Protein AF-0000000066379401 (afdb_homodimer)

InterPro domains:
  IPR007838 Cell division protein ZapA-like [PF05164] (15-91)
  IPR036192 Cell division protein ZapA-like superfamily [SSF102829] (16-92)

Structure (mmCIF, N/CA/C/O backbone):
data_AF-0000000066379401-model_v1
#
loop_
_entity.id
_entity.type
_entity.pdbx_description
1 polymer 'Seryl-tRNA synthetase'
#
loop_
_atom_site.group_PDB
_atom_site.id
_atom_site.type_symbol
_atom_site.label_atom_id
_atom_site.label_alt_id
_atom_site.label_comp_id
_atom_site.label_asym_id
_atom_site.label_entity_id
_atom_site.label_seq_id
_atom_site.pdbx_PDB_ins_code
_atom_site.Cartn_x
_atom_site.Cartn_y
_atom_site.Cartn_z
_atom_site.occupancy
_atom_site.B_iso_or_equiv
_atom_site.auth_seq_id
_atom_site.auth_comp_id
_atom_site.auth_asym_id
_atom_site.auth_atom_id
_atom_site.pdbx_PDB_model_num
ATOM 1 N N . MET A 1 1 ? 32.438 3.812 6.887 1 37 1 MET A N 1
ATOM 2 C CA . MET A 1 1 ? 31.562 2.883 7.586 1 37 1 MET A CA 1
ATOM 3 C C . MET A 1 1 ? 30.828 1.979 6.602 1 37 1 MET A C 1
ATOM 5 O O . MET A 1 1 ? 30.25 2.461 5.633 1 37 1 MET A O 1
ATOM 9 N N . ASN A 1 2 ? 31.422 0.942 6.191 1 38.09 2 ASN A N 1
ATOM 10 C CA . ASN A 1 2 ? 30.766 -0.052 5.348 1 38.09 2 ASN A CA 1
ATOM 11 C C . ASN A 1 2 ? 29.312 -0.247 5.742 1 38.09 2 ASN A C 1
ATOM 13 O O . ASN A 1 2 ? 29.016 -0.712 6.844 1 38.09 2 ASN A O 1
ATOM 17 N N . PHE A 1 3 ? 28.359 0.625 5.539 1 43.28 3 PHE A N 1
ATOM 18 C CA . PHE A 1 3 ? 26.938 0.493 5.859 1 43.28 3 PHE A CA 1
ATOM 19 C C . PHE A 1 3 ? 26.406 -0.868 5.426 1 43.28 3 PHE A C 1
ATOM 21 O O . PHE A 1 3 ? 25.922 -1.021 4.305 1 43.28 3 PHE A O 1
ATOM 28 N N . MET A 1 4 ? 27.156 -1.892 5.656 1 46.72 4 MET A N 1
ATOM 29 C CA . MET A 1 4 ? 26.672 -3.244 5.391 1 46.72 4 MET A CA 1
ATOM 30 C C . MET A 1 4 ? 25.266 -3.451 5.969 1 46.72 4 MET A C 1
ATOM 32 O O . MET A 1 4 ? 25.109 -3.592 7.18 1 46.72 4 MET A O 1
ATOM 36 N N . ALA A 1 5 ? 24.281 -2.771 5.512 1 54.22 5 ALA A N 1
ATOM 37 C CA . ALA A 1 5 ? 22.922 -2.955 5.992 1 54.22 5 ALA A CA 1
ATOM 38 C C . ALA A 1 5 ? 22.625 -4.43 6.27 1 54.22 5 ALA A C 1
ATOM 40 O O . ALA A 1 5 ? 22.969 -5.297 5.469 1 54.22 5 ALA A O 1
ATOM 41 N N . ASN A 1 6 ? 22.672 -4.98 7.547 1 65.69 6 ASN A N 1
ATOM 42 C CA . ASN A 1 6 ? 22.297 -6.324 7.973 1 65.69 6 ASN A CA 1
ATOM 43 C C . ASN A 1 6 ? 21.031 -6.789 7.277 1 65.69 6 ASN A C 1
ATOM 45 O O . ASN A 1 6 ? 19.938 -6.262 7.539 1 65.69 6 ASN A O 1
ATOM 49 N N . LEU A 1 7 ? 21.203 -7.324 6.039 1 80.88 7 LEU A N 1
ATOM 50 C CA . LEU A 1 7 ? 20.047 -7.891 5.355 1 80.88 7 LEU A CA 1
ATOM 51 C C . LEU A 1 7 ? 19.531 -9.125 6.086 1 80.88 7 LEU A C 1
ATOM 53 O O . LEU A 1 7 ? 20.312 -9.93 6.586 1 80.88 7 LEU A O 1
ATOM 57 N N . ASN A 1 8 ? 18.266 -9.156 6.367 1 84.5 8 ASN A N 1
ATOM 58 C CA . ASN A 1 8 ? 17.594 -10.266 7.027 1 84.5 8 ASN A CA 1
ATOM 59 C C . ASN A 1 8 ? 16.938 -11.203 6.016 1 84.5 8 ASN A C 1
ATOM 61 O O . ASN A 1 8 ? 16.344 -10.742 5.035 1 84.5 8 ASN A O 1
ATOM 65 N N . ARG A 1 9 ? 17.219 -12.461 6.352 1 89.25 9 ARG A N 1
ATOM 66 C CA . ARG A 1 9 ? 16.547 -13.477 5.539 1 89.25 9 ARG A CA 1
ATOM 67 C C . ARG A 1 9 ? 15.289 -13.992 6.223 1 89.25 9 ARG A C 1
ATOM 69 O O . ARG A 1 9 ? 15.305 -14.281 7.418 1 89.25 9 ARG A O 1
ATOM 76 N N . PHE A 1 10 ? 14.195 -14.039 5.434 1 92.44 10 PHE A N 1
ATOM 77 C CA . PHE A 1 10 ? 12.906 -14.422 5.996 1 92.44 10 PHE A CA 1
ATOM 78 C C . PHE A 1 10 ? 12.172 -15.383 5.062 1 92.44 10 PHE A C 1
ATOM 80 O O . PHE A 1 10 ? 12.062 -15.117 3.861 1 92.44 10 PHE A O 1
ATOM 87 N N . LYS A 1 11 ? 11.68 -16.469 5.668 1 92.25 11 LYS A N 1
ATOM 88 C CA . LYS A 1 11 ? 10.984 -17.484 4.891 1 92.25 11 LYS A CA 1
ATOM 89 C C . LYS A 1 11 ? 9.469 -17.297 4.98 1 92.25 11 LYS A C 1
ATOM 91 O O . LYS A 1 11 ? 8.93 -17.109 6.07 1 92.25 11 LYS A O 1
ATOM 96 N N . PHE A 1 12 ? 8.82 -17.391 3.717 1 92.56 12 PHE A N 1
ATOM 97 C CA . PHE A 1 12 ? 7.367 -17.359 3.578 1 92.56 12 PHE A CA 1
ATOM 98 C C . PHE A 1 12 ? 6.84 -18.656 2.986 1 92.56 12 PHE A C 1
ATOM 100 O O . PHE A 1 12 ? 7.457 -19.234 2.084 1 92.56 12 PHE A O 1
ATOM 107 N N . THR A 1 13 ? 5.691 -19.062 3.6 1 94.69 13 THR A N 1
ATOM 108 C CA . THR A 1 13 ? 5.055 -20.234 3.008 1 94.69 13 THR A CA 1
ATOM 109 C C . THR A 1 13 ? 3.59 -19.953 2.689 1 94.69 13 THR A C 1
ATOM 111 O O . THR A 1 13 ? 2.828 -19.531 3.562 1 94.69 13 THR A O 1
ATOM 114 N N . PHE A 1 14 ? 3.26 -20.109 1.431 1 94.44 14 PHE A N 1
ATOM 115 C CA . PHE A 1 14 ? 1.888 -20 0.946 1 94.44 14 PHE A CA 1
ATOM 116 C C . PHE A 1 14 ? 1.452 -21.312 0.292 1 94.44 14 PHE A C 1
ATOM 118 O O . PHE A 1 14 ? 1.961 -21.688 -0.768 1 94.44 14 PHE A O 1
ATOM 125 N N . GLY A 1 15 ? 0.375 -21.922 0.87 1 90.69 15 GLY A N 1
ATOM 126 C CA . GLY A 1 15 ? 0.032 -23.234 0.35 1 90.69 15 GLY A CA 1
ATOM 127 C C . GLY A 1 15 ? 1.201 -24.203 0.353 1 90.69 15 GLY A C 1
ATOM 128 O O . GLY A 1 15 ? 1.819 -24.438 1.395 1 90.69 15 GLY A O 1
ATOM 129 N N . LYS A 1 16 ? 1.506 -24.609 -0.837 1 91.75 16 LYS A N 1
ATOM 130 C CA . LYS A 1 16 ? 2.602 -25.562 -0.957 1 91.75 16 LYS A CA 1
ATOM 131 C C . LYS A 1 16 ? 3.902 -24.875 -1.344 1 91.75 16 LYS A C 1
ATOM 133 O O . LYS A 1 16 ? 4.941 -25.516 -1.485 1 91.75 16 LYS A O 1
ATOM 138 N N . LYS A 1 17 ? 3.873 -23.609 -1.5 1 94.19 17 LYS A N 1
ATOM 139 C CA . LYS A 1 17 ? 5.02 -22.828 -1.971 1 94.19 17 LYS A CA 1
ATOM 140 C C . LYS A 1 17 ? 5.715 -22.125 -0.814 1 94.19 17 LYS A C 1
ATOM 142 O O . LYS A 1 17 ? 5.059 -21.469 0.001 1 94.19 17 LYS A O 1
ATOM 147 N N . SER A 1 18 ? 7.059 -22.297 -0.723 1 94.62 18 SER A N 1
ATOM 148 C CA . SER A 1 18 ? 7.887 -21.562 0.235 1 94.62 18 SER A CA 1
ATOM 149 C C . SER A 1 18 ? 8.914 -20.688 -0.475 1 94.62 18 SER A C 1
ATOM 151 O O . SER A 1 18 ? 9.5 -21.094 -1.475 1 94.62 18 SER A O 1
ATOM 153 N N . LEU A 1 19 ? 9.047 -19.422 0.053 1 93.56 19 LEU A N 1
ATOM 154 C CA . LEU A 1 19 ? 9.977 -18.453 -0.502 1 93.56 19 LEU A CA 1
ATOM 155 C C . LEU A 1 19 ? 10.859 -17.859 0.591 1 93.56 19 LEU A C 1
ATOM 157 O O . LEU A 1 19 ? 10.406 -17.656 1.719 1 93.56 19 LEU A O 1
ATOM 161 N N . THR A 1 20 ? 12.102 -17.688 0.226 1 94.19 20 THR A N 1
ATOM 162 C CA . THR A 1 20 ? 13.008 -16.953 1.104 1 94.19 20 THR A CA 1
ATOM 163 C C . THR A 1 20 ? 13.312 -15.57 0.536 1 94.19 20 THR A C 1
ATOM 165 O O . THR A 1 20 ? 13.75 -15.445 -0.61 1 94.19 20 THR A O 1
ATOM 168 N N . LEU A 1 21 ? 13.016 -14.562 1.397 1 92 21 LEU A N 1
ATOM 169 C CA . LEU A 1 21 ? 13.25 -13.188 0.959 1 92 21 LEU A CA 1
ATOM 170 C C . LEU A 1 21 ? 14.344 -12.531 1.795 1 92 21 LEU A C 1
ATOM 172 O O . LEU A 1 21 ? 14.438 -12.766 3.002 1 92 21 LEU A O 1
ATOM 176 N N . THR A 1 22 ? 15.133 -11.758 1.096 1 91.81 22 THR A N 1
ATOM 177 C CA . THR A 1 22 ? 16.141 -10.922 1.742 1 91.81 22 THR A CA 1
ATOM 178 C C . THR A 1 22 ? 15.688 -9.469 1.781 1 91.81 22 THR A C 1
ATOM 180 O O . THR A 1 22 ? 15.25 -8.922 0.766 1 91.81 22 THR A O 1
ATOM 183 N N . SER A 1 23 ? 15.711 -8.852 2.965 1 89.5 23 SER A N 1
ATOM 184 C CA . SER A 1 23 ? 15.164 -7.504 3.115 1 89.5 23 SER A CA 1
ATOM 185 C C . SER A 1 23 ? 15.93 -6.715 4.172 1 89.5 23 SER A C 1
ATOM 187 O O . SER A 1 23 ? 16.625 -7.297 5.012 1 89.5 23 SER A O 1
ATOM 189 N N . GLU A 1 24 ? 15.844 -5.395 4.059 1 89.69 24 GLU A N 1
ATOM 190 C CA . GLU A 1 24 ? 16.438 -4.516 5.059 1 89.69 24 GLU A CA 1
ATOM 191 C C . GLU A 1 24 ? 15.523 -4.375 6.277 1 89.69 24 GLU A C 1
ATOM 193 O O . GLU A 1 24 ? 15.938 -3.832 7.305 1 89.69 24 GLU A O 1
ATOM 198 N N . HIS A 1 25 ? 14.305 -4.941 6.156 1 90.62 25 HIS A N 1
ATOM 199 C CA . HIS A 1 25 ? 13.344 -4.84 7.25 1 90.62 25 HIS A CA 1
ATOM 200 C C . HIS A 1 25 ? 13.711 -5.777 8.398 1 90.62 25 HIS A C 1
ATOM 202 O O . HIS A 1 25 ? 14.289 -6.844 8.172 1 90.62 25 HIS A O 1
ATOM 208 N N . ASP A 1 26 ? 13.336 -5.371 9.57 1 90.44 26 ASP A N 1
ATOM 209 C CA . ASP A 1 26 ? 13.641 -6.211 10.727 1 90.44 26 ASP A CA 1
ATOM 210 C C . ASP A 1 26 ? 12.672 -7.387 10.828 1 90.44 26 ASP A C 1
ATOM 212 O O . ASP A 1 26 ? 11.695 -7.457 10.07 1 90.44 26 ASP A O 1
ATOM 216 N N . ASN A 1 27 ? 12.938 -8.281 11.828 1 89.88 27 ASN A N 1
ATOM 217 C CA . ASN A 1 27 ? 12.203 -9.531 11.938 1 89.88 27 ASN A CA 1
ATOM 218 C C . ASN A 1 27 ? 10.742 -9.289 12.32 1 89.88 27 ASN A C 1
ATOM 220 O O . ASN A 1 27 ? 9.844 -9.961 11.82 1 89.88 27 ASN A O 1
ATOM 224 N N . LEU A 1 28 ? 10.516 -8.391 13.211 1 92.75 28 LEU A N 1
ATOM 225 C CA . LEU A 1 28 ? 9.156 -8.117 13.656 1 92.75 28 LEU A CA 1
ATOM 226 C C . LEU A 1 28 ? 8.305 -7.609 12.5 1 92.75 28 LEU A C 1
ATOM 228 O O . LEU A 1 28 ? 7.152 -8.023 12.344 1 92.75 28 LEU A O 1
ATOM 232 N N . PHE A 1 29 ? 8.906 -6.711 11.719 1 94.44 29 PHE A N 1
ATOM 233 C CA . PHE A 1 29 ? 8.219 -6.191 10.539 1 94.44 29 PHE A CA 1
ATOM 234 C C . PHE A 1 29 ? 7.953 -7.305 9.539 1 94.44 29 PHE A C 1
ATOM 236 O O . PHE A 1 29 ? 6.852 -7.41 8.992 1 94.44 29 PHE A O 1
ATOM 243 N N . MET A 1 30 ? 8.852 -8.164 9.367 1 94 30 MET A N 1
ATOM 244 C CA . MET A 1 30 ? 8.719 -9.258 8.406 1 94 30 MET A CA 1
ATOM 245 C C . MET A 1 30 ? 7.684 -10.273 8.883 1 94 30 MET A C 1
ATOM 247 O O . MET A 1 30 ? 6.957 -10.852 8.07 1 94 30 MET A O 1
ATOM 251 N N . GLU A 1 31 ? 7.637 -10.484 10.148 1 94.44 31 GLU A N 1
ATOM 252 C CA . GLU A 1 31 ? 6.613 -11.359 10.719 1 94.44 31 GLU A CA 1
ATOM 253 C C . GLU A 1 31 ? 5.215 -10.797 10.469 1 94.44 31 GLU A C 1
ATOM 255 O O . GLU A 1 31 ? 4.281 -11.555 10.195 1 94.44 31 GLU A O 1
ATOM 260 N N . GLU A 1 32 ? 5.102 -9.5 10.562 1 96.06 32 GLU A N 1
ATOM 261 C CA . GLU A 1 32 ? 3.816 -8.859 10.305 1 96.06 32 GLU A CA 1
ATOM 262 C C . GLU A 1 32 ? 3.422 -8.984 8.836 1 96.06 32 GLU A C 1
ATOM 264 O O . GLU A 1 32 ? 2.268 -9.281 8.523 1 96.06 32 GLU A O 1
ATOM 269 N N . ILE A 1 33 ? 4.371 -8.781 8.016 1 96.5 33 ILE A N 1
ATOM 270 C CA . ILE A 1 33 ? 4.113 -8.969 6.59 1 96.5 33 ILE A CA 1
ATOM 271 C C . ILE A 1 33 ? 3.637 -10.398 6.332 1 96.5 33 ILE A C 1
ATOM 273 O O . ILE A 1 33 ? 2.631 -10.609 5.652 1 96.5 33 ILE A O 1
ATOM 277 N N . ALA A 1 34 ? 4.348 -11.383 6.906 1 95.75 34 ALA A N 1
ATOM 278 C CA . ALA A 1 34 ? 4.008 -12.789 6.711 1 95.75 34 ALA A CA 1
ATOM 279 C C . ALA A 1 34 ? 2.598 -13.086 7.215 1 95.75 34 ALA A C 1
ATOM 281 O O . ALA A 1 34 ? 1.824 -13.773 6.539 1 95.75 34 ALA A O 1
ATOM 282 N N . LYS A 1 35 ? 2.346 -12.562 8.383 1 97 35 LYS A N 1
ATOM 283 C CA . LYS A 1 35 ? 1.037 -12.781 8.992 1 97 35 LYS A CA 1
ATOM 284 C C . LYS A 1 35 ? -0.078 -12.219 8.117 1 97 35 LYS A C 1
ATOM 286 O O . LYS A 1 35 ? -1.014 -12.938 7.758 1 97 35 LYS A O 1
ATOM 291 N N . VAL A 1 36 ? 0.016 -10.992 7.699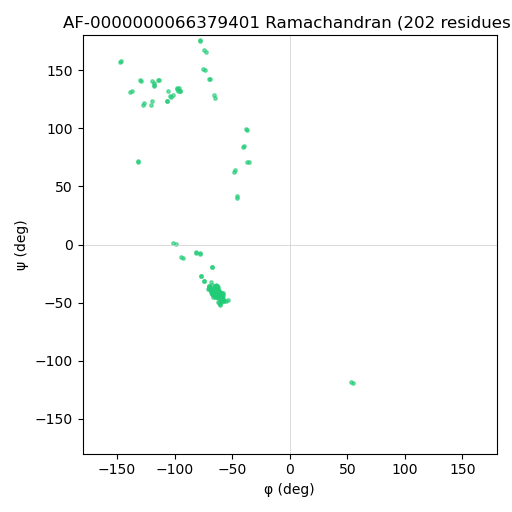 1 97.75 36 VAL A N 1
ATOM 292 C CA . VAL A 1 36 ? -1.021 -10.336 6.91 1 97.75 36 VAL A CA 1
ATOM 293 C C . VAL A 1 36 ? -1.129 -11.008 5.543 1 97.75 36 VAL A C 1
ATOM 295 O O . VAL A 1 36 ? -2.232 -11.273 5.062 1 97.75 36 VAL A O 1
ATOM 298 N N . ALA A 1 37 ? -0.007 -11.25 4.938 1 97.75 37 ALA A N 1
ATOM 299 C CA . ALA A 1 37 ? 0.006 -11.906 3.631 1 97.75 37 ALA A CA 1
ATOM 300 C C . ALA A 1 37 ? -0.681 -13.266 3.695 1 97.75 37 ALA A C 1
ATOM 302 O O . ALA A 1 37 ? -1.5 -13.594 2.834 1 97.75 37 ALA A O 1
ATOM 303 N N . THR A 1 38 ? -0.362 -14.062 4.711 1 97.19 38 THR A N 1
ATOM 304 C CA . THR A 1 38 ? -0.932 -15.391 4.875 1 97.19 38 THR A CA 1
ATOM 305 C C . THR A 1 38 ? -2.441 -15.312 5.086 1 97.19 38 THR A C 1
ATOM 307 O O . THR A 1 38 ? -3.199 -16.078 4.496 1 97.19 38 THR A O 1
ATOM 310 N N . GLU A 1 39 ? -2.807 -14.398 5.879 1 97.94 39 GLU A N 1
ATOM 311 C CA . GLU A 1 39 ? -4.23 -14.219 6.145 1 97.94 39 GLU A CA 1
ATOM 312 C C . GLU A 1 39 ? -4.992 -13.859 4.875 1 97.94 39 GLU A C 1
ATOM 314 O O . GLU A 1 39 ? -6.055 -14.414 4.602 1 97.94 39 GLU A O 1
ATOM 319 N N . LYS A 1 40 ? -4.461 -12.984 4.113 1 97.94 40 LYS A N 1
ATOM 320 C CA . LYS A 1 40 ? -5.105 -12.562 2.873 1 97.94 40 LYS A CA 1
ATOM 321 C C . LYS A 1 40 ? -5.125 -13.703 1.854 1 97.94 40 LYS A C 1
ATOM 323 O O . LYS A 1 40 ? -6.137 -13.922 1.182 1 97.94 40 LYS A O 1
ATOM 328 N N . TYR A 1 41 ? -4.07 -14.398 1.784 1 98.25 41 TYR A N 1
ATOM 329 C CA . TYR A 1 41 ? -3.984 -15.531 0.873 1 98.25 41 TYR A CA 1
ATOM 330 C C . TYR A 1 41 ? -5.035 -16.578 1.211 1 98.25 41 TYR A C 1
ATOM 332 O O . TYR A 1 41 ? -5.75 -17.062 0.328 1 98.25 41 TYR A O 1
ATOM 340 N N . GLN A 1 42 ? -5.125 -16.922 2.5 1 97.81 42 GLN A N 1
ATOM 341 C CA . GLN A 1 42 ? -6.07 -17.938 2.957 1 97.81 42 GLN A CA 1
ATOM 342 C C . GLN A 1 42 ? -7.512 -17.5 2.711 1 97.81 42 GLN A C 1
ATOM 344 O O . GLN A 1 42 ? -8.359 -18.312 2.348 1 97.81 42 GLN A O 1
ATOM 349 N N . ALA A 1 43 ? -7.758 -16.25 2.861 1 98.19 43 ALA A N 1
ATOM 350 C CA . ALA A 1 43 ? -9.094 -15.719 2.605 1 98.19 43 ALA A CA 1
ATOM 351 C C . ALA A 1 43 ? -9.477 -15.883 1.138 1 98.19 43 ALA A C 1
ATOM 353 O O . ALA A 1 43 ? -10.609 -16.266 0.823 1 98.19 43 ALA A O 1
ATOM 354 N N . ILE A 1 44 ? -8.578 -15.594 0.25 1 97.75 44 ILE A N 1
ATOM 355 C CA . ILE A 1 44 ? -8.828 -15.75 -1.178 1 97.75 44 ILE A CA 1
ATOM 356 C C . ILE A 1 44 ? -9.055 -17.234 -1.498 1 97.75 44 ILE A C 1
ATOM 358 O O . ILE A 1 44 ? -9.984 -17.578 -2.227 1 97.75 44 ILE A O 1
ATOM 362 N N . LYS A 1 45 ? -8.195 -18.062 -0.92 1 97.5 45 LYS A N 1
ATOM 363 C CA . LYS A 1 45 ? -8.297 -19.5 -1.146 1 97.5 45 LYS A CA 1
ATOM 364 C C . LYS A 1 45 ? -9.648 -20.031 -0.692 1 97.5 45 LYS A C 1
ATOM 366 O O . LYS A 1 45 ? -10.242 -20.875 -1.368 1 97.5 45 LYS A O 1
ATOM 371 N N . GLU A 1 46 ? -10.102 -19.609 0.412 1 98 46 GLU A N 1
ATOM 372 C CA . GLU A 1 46 ? -11.398 -2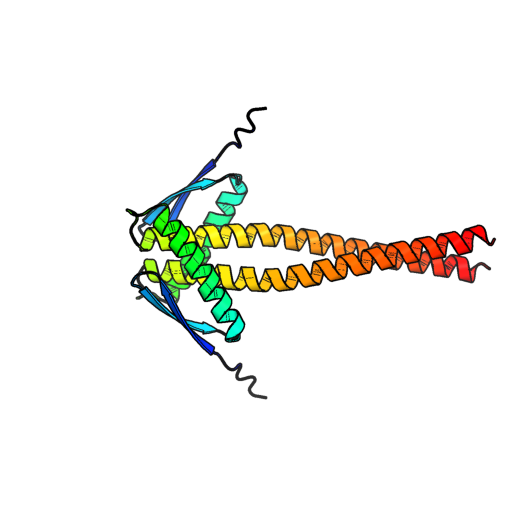0.016 0.947 1 98 46 GLU A CA 1
ATOM 373 C C . GLU A 1 46 ? -12.539 -19.562 0.046 1 98 46 GLU A C 1
ATOM 375 O O . GLU A 1 46 ? -13.547 -20.266 -0.097 1 98 46 GLU A O 1
ATOM 380 N N . GLN A 1 47 ? -12.43 -18.453 -0.545 1 96.81 47 GLN A N 1
ATOM 381 C CA . GLN A 1 47 ? -13.461 -17.891 -1.416 1 96.81 47 GLN A CA 1
ATOM 382 C C . GLN A 1 47 ? -13.453 -18.562 -2.781 1 96.81 47 GLN A C 1
ATOM 384 O O . GLN A 1 47 ? -14.484 -18.641 -3.451 1 96.81 47 GLN A O 1
ATOM 389 N N . MET A 1 48 ? -12.25 -19.062 -3.129 1 96.81 48 MET A N 1
ATOM 390 C CA . MET A 1 48 ? -12.086 -19.703 -4.434 1 96.81 48 MET A CA 1
ATOM 391 C C . MET A 1 48 ? -11.383 -21.047 -4.297 1 96.81 48 MET A C 1
ATOM 393 O O . MET A 1 48 ? -10.281 -21.234 -4.82 1 96.81 48 MET A O 1
ATOM 397 N N . PRO A 1 49 ? -12.078 -22.047 -3.736 1 96.5 49 PRO A N 1
ATOM 398 C CA . PRO A 1 49 ? -11.414 -23.312 -3.416 1 96.5 49 PRO A CA 1
ATOM 399 C C . PRO A 1 49 ? -10.984 -24.078 -4.66 1 96.5 49 PRO A C 1
ATOM 401 O O . PRO A 1 49 ? -10.078 -24.922 -4.59 1 96.5 49 PRO A O 1
ATOM 404 N N . SER A 1 50 ? -11.547 -23.781 -5.82 1 97.62 50 SER A N 1
ATOM 405 C CA . SER A 1 50 ? -11.227 -24.516 -7.039 1 97.62 50 SER A CA 1
ATOM 406 C C . SER A 1 50 ? -10.133 -23.812 -7.84 1 97.62 50 SER A C 1
ATOM 408 O O . SER A 1 50 ? -9.617 -24.375 -8.812 1 97.62 50 SER A O 1
ATOM 410 N N . ALA A 1 51 ? -9.766 -22.578 -7.492 1 96.25 51 ALA A N 1
ATOM 411 C CA . ALA A 1 51 ? -8.734 -21.844 -8.211 1 96.25 51 ALA A CA 1
ATOM 412 C C . ALA A 1 51 ? -7.355 -22.453 -7.977 1 96.25 51 ALA A C 1
ATOM 414 O O . ALA A 1 51 ? -7.055 -22.906 -6.871 1 96.25 51 ALA A O 1
ATOM 415 N N . ASP A 1 52 ? -6.531 -22.469 -9.023 1 96.38 52 ASP A N 1
ATOM 416 C CA . ASP A 1 52 ? -5.164 -22.953 -8.836 1 96.38 52 ASP A CA 1
ATOM 417 C C . AS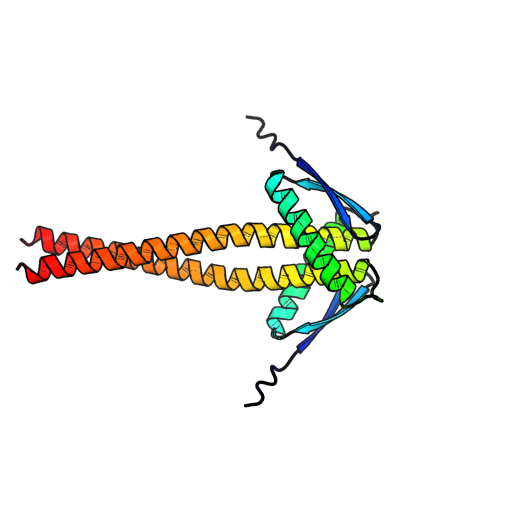P A 1 52 ? -4.332 -21.938 -8.055 1 96.38 52 ASP A C 1
ATOM 419 O O . ASP A 1 52 ? -4.738 -20.781 -7.887 1 96.38 52 ASP A O 1
ATOM 423 N N . ASP A 1 53 ? -3.213 -22.344 -7.586 1 96.44 53 ASP A N 1
ATOM 424 C CA . ASP A 1 53 ? -2.375 -21.547 -6.691 1 96.44 53 ASP A CA 1
ATOM 425 C C . ASP A 1 53 ? -1.88 -20.281 -7.387 1 96.44 53 ASP A C 1
ATOM 427 O O . ASP A 1 53 ? -1.754 -19.219 -6.754 1 96.44 53 ASP A O 1
ATOM 431 N N . GLU A 1 54 ? -1.577 -20.359 -8.68 1 96.62 54 GLU A N 1
ATOM 432 C CA . GLU A 1 54 ? -1.156 -19.188 -9.43 1 96.62 54 GLU A CA 1
ATOM 433 C C . GLU A 1 54 ? -2.248 -18.125 -9.445 1 96.62 54 GLU A C 1
ATOM 435 O O . GLU A 1 54 ? -1.97 -16.938 -9.242 1 96.62 54 GLU A O 1
ATOM 440 N N . THR A 1 55 ? -3.451 -18.516 -9.656 1 96.88 55 THR A N 1
ATOM 441 C CA . THR A 1 55 ? -4.59 -17.609 -9.664 1 96.88 55 THR A CA 1
ATOM 442 C C . THR A 1 55 ? -4.746 -16.938 -8.305 1 96.88 55 THR A C 1
ATOM 444 O O . THR A 1 55 ? -4.922 -15.719 -8.227 1 96.88 55 THR A O 1
ATOM 447 N N . ILE A 1 56 ? -4.629 -17.656 -7.246 1 97.75 56 ILE A N 1
ATOM 448 C CA . ILE A 1 56 ? -4.758 -17.125 -5.895 1 97.75 56 ILE A CA 1
ATOM 449 C C . ILE A 1 56 ? -3.65 -16.109 -5.633 1 97.75 56 ILE A C 1
ATOM 451 O O . ILE A 1 56 ? -3.908 -15.031 -5.098 1 97.75 56 ILE A O 1
ATOM 455 N N . ALA A 1 57 ? -2.447 -16.438 -6.055 1 97.69 57 ALA A N 1
ATOM 456 C CA . ALA A 1 57 ? -1.306 -15.547 -5.879 1 97.69 57 ALA A CA 1
ATOM 457 C C . ALA A 1 57 ? -1.507 -14.242 -6.641 1 97.69 57 ALA A C 1
ATOM 459 O O . ALA A 1 57 ? -1.2 -13.164 -6.129 1 97.69 57 ALA A O 1
ATOM 460 N N . LEU A 1 58 ? -2.031 -14.359 -7.844 1 97.69 58 LEU A N 1
ATOM 461 C CA . LEU A 1 58 ? -2.254 -13.172 -8.664 1 97.69 58 LEU A CA 1
ATOM 462 C C . LEU A 1 58 ? -3.34 -12.289 -8.055 1 97.69 58 LEU A C 1
ATOM 464 O O . LEU A 1 58 ? -3.223 -11.062 -8.07 1 97.69 58 LEU A O 1
ATOM 468 N N . LEU A 1 59 ? -4.359 -12.844 -7.555 1 97.12 59 LEU A N 1
ATOM 469 C CA . LEU A 1 59 ? -5.414 -12.094 -6.887 1 97.12 59 LEU A CA 1
ATOM 470 C C . LEU A 1 59 ? -4.875 -11.375 -5.652 1 97.12 59 LEU A C 1
ATOM 472 O O . LEU A 1 59 ? -5.191 -10.211 -5.418 1 97.12 59 LEU A O 1
ATOM 476 N N . LEU A 1 60 ? -4.055 -12.047 -4.898 1 97.94 60 LEU A N 1
ATOM 477 C CA . LEU A 1 60 ? -3.398 -11.43 -3.754 1 97.94 60 LEU A CA 1
ATOM 478 C C . LEU A 1 60 ? -2.568 -10.227 -4.188 1 97.94 60 LEU A C 1
ATOM 480 O O . LEU A 1 60 ? -2.658 -9.156 -3.586 1 97.94 60 LEU A O 1
ATOM 484 N N . ALA A 1 61 ? -1.811 -10.398 -5.227 1 98.12 61 ALA A N 1
ATOM 485 C CA . ALA A 1 61 ? -0.93 -9.344 -5.727 1 98.12 61 ALA A CA 1
ATOM 486 C C . ALA A 1 61 ? -1.732 -8.117 -6.168 1 98.12 61 ALA A C 1
ATOM 488 O O . ALA A 1 61 ? -1.445 -6.996 -5.75 1 98.12 61 ALA A O 1
ATOM 489 N N . VAL A 1 62 ? -2.734 -8.32 -6.953 1 97.12 62 VAL A N 1
ATOM 490 C CA . VAL A 1 62 ? -3.52 -7.23 -7.52 1 97.12 62 VAL A CA 1
ATOM 491 C C . VAL A 1 62 ? -4.285 -6.516 -6.406 1 97.12 62 VAL A C 1
ATOM 493 O O . VAL A 1 62 ? -4.391 -5.285 -6.41 1 97.12 62 VAL A O 1
ATOM 496 N N . ASN A 1 63 ? -4.816 -7.293 -5.488 1 96.19 63 ASN A N 1
ATOM 497 C CA . ASN A 1 63 ? -5.516 -6.695 -4.355 1 96.19 63 ASN A CA 1
ATOM 498 C C . ASN A 1 63 ? -4.578 -5.852 -3.496 1 96.19 63 ASN A C 1
ATOM 500 O O . ASN A 1 63 ? -4.934 -4.75 -3.08 1 96.19 63 ASN A O 1
ATOM 504 N N . CYS A 1 64 ? -3.412 -6.371 -3.221 1 97.81 64 CYS A N 1
ATOM 505 C CA . CYS A 1 64 ? -2.439 -5.629 -2.426 1 97.81 64 CYS A CA 1
ATOM 506 C C . CYS A 1 64 ? -2.002 -4.359 -3.145 1 97.81 64 CYS A C 1
ATOM 508 O O . CYS A 1 64 ? -1.892 -3.299 -2.525 1 97.81 64 CYS A O 1
ATOM 510 N N . LEU A 1 65 ? -1.766 -4.445 -4.434 1 97.75 65 LEU A N 1
ATOM 511 C CA . LEU A 1 65 ? -1.379 -3.27 -5.207 1 97.75 65 LEU A CA 1
ATOM 512 C C . LEU A 1 65 ? -2.506 -2.242 -5.234 1 97.75 65 LEU A C 1
ATOM 514 O O . LEU A 1 65 ? -2.262 -1.041 -5.098 1 97.75 65 LEU A O 1
ATOM 518 N N . SER A 1 66 ? -3.699 -2.723 -5.457 1 96.25 66 SER A N 1
ATOM 519 C CA . SER A 1 66 ? -4.867 -1.851 -5.449 1 96.25 66 SER A CA 1
ATOM 520 C C . SER A 1 66 ? -4.949 -1.047 -4.152 1 96.25 66 SER A C 1
ATOM 522 O O . SER A 1 66 ? -5.133 0.172 -4.184 1 96.25 66 SER A O 1
ATOM 524 N N . THR A 1 67 ? -4.797 -1.692 -3.039 1 96.75 67 THR A N 1
ATOM 525 C CA . THR A 1 67 ? -4.832 -1.037 -1.737 1 96.75 67 THR A CA 1
ATOM 526 C C . THR A 1 67 ? -3.672 -0.058 -1.592 1 96.75 67 THR A C 1
ATOM 528 O O . THR A 1 67 ? -3.854 1.062 -1.106 1 96.75 67 THR A O 1
ATOM 531 N N . GLN A 1 68 ? -2.529 -0.516 -1.991 1 96.94 68 GLN A N 1
ATOM 532 C CA . GLN A 1 68 ? -1.345 0.333 -1.914 1 96.94 68 GLN A CA 1
ATOM 533 C C . GLN A 1 68 ? -1.547 1.631 -2.691 1 96.94 68 GLN A C 1
ATOM 535 O O . GLN A 1 68 ? -1.279 2.719 -2.176 1 96.94 68 GLN A O 1
ATOM 540 N N . LEU A 1 69 ? -2 1.532 -3.887 1 96.75 69 LEU A N 1
ATOM 541 C CA . LEU A 1 69 ? -2.186 2.705 -4.734 1 96.75 69 LEU A CA 1
ATOM 542 C C . LEU A 1 69 ? -3.27 3.619 -4.168 1 96.75 69 LEU A C 1
ATOM 544 O O . LEU A 1 69 ? -3.129 4.844 -4.191 1 96.75 69 LEU A O 1
ATOM 548 N N . SER A 1 70 ? -4.371 3.027 -3.699 1 96 70 SER A N 1
ATOM 549 C CA . SER A 1 70 ? -5.43 3.812 -3.072 1 96 70 SER A CA 1
ATOM 550 C C . SER A 1 70 ? -4.898 4.594 -1.873 1 96 70 SER A C 1
ATOM 552 O O . SER A 1 70 ? -5.199 5.777 -1.717 1 96 70 SER A O 1
ATOM 554 N N . ARG A 1 71 ? -4.102 3.938 -1.084 1 95.75 71 ARG A N 1
ATOM 555 C CA . ARG A 1 71 ? -3.535 4.562 0.108 1 95.75 71 ARG A CA 1
ATOM 556 C C . ARG A 1 71 ? -2.527 5.645 -0.266 1 95.75 71 ARG A C 1
ATOM 558 O O . ARG A 1 71 ? -2.391 6.645 0.443 1 95.75 71 ARG A O 1
ATOM 565 N N . GLU A 1 72 ? -1.83 5.441 -1.378 1 95.44 72 GLU A N 1
ATOM 566 C CA . GLU A 1 72 ? -0.891 6.461 -1.839 1 95.44 72 GLU A CA 1
ATOM 567 C C . GLU A 1 72 ? -1.609 7.766 -2.168 1 95.44 72 GLU A C 1
ATOM 569 O O . GLU A 1 72 ? -1.089 8.852 -1.904 1 95.44 72 GLU A O 1
ATOM 574 N N . ILE 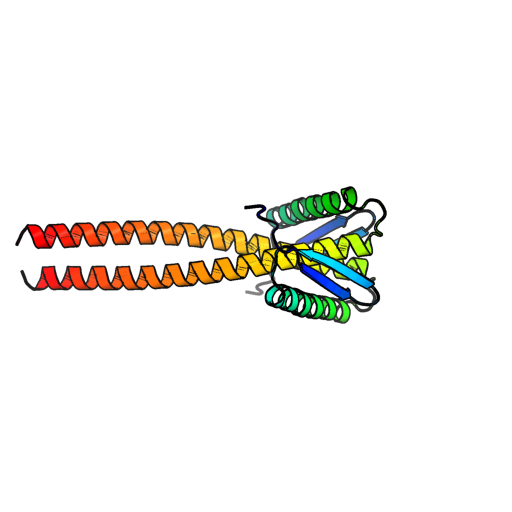A 1 73 ? -2.744 7.695 -2.74 1 94.19 73 ILE A N 1
ATOM 575 C CA . ILE A 1 73 ? -3.541 8.875 -3.062 1 94.19 73 ILE A CA 1
ATOM 576 C C . ILE A 1 73 ? -3.939 9.594 -1.777 1 94.19 73 ILE A C 1
ATOM 578 O O . ILE A 1 73 ? -3.809 10.82 -1.679 1 94.19 73 ILE A O 1
ATOM 582 N N . GLU A 1 74 ? -4.379 8.805 -0.808 1 94.38 74 GLU A N 1
ATOM 583 C CA . GLU A 1 74 ? -4.73 9.375 0.49 1 94.38 74 GLU A CA 1
ATOM 584 C C . GLU A 1 74 ? -3.521 10.031 1.153 1 94.38 74 GLU A C 1
ATOM 586 O O . GLU A 1 74 ? -3.648 11.07 1.799 1 94.38 74 GLU A O 1
ATOM 591 N N . PHE A 1 75 ? -2.426 9.367 1.032 1 96 75 PHE A N 1
ATOM 592 C CA . PHE A 1 75 ? -1.188 9.883 1.604 1 96 75 PHE A CA 1
ATOM 593 C C . PHE A 1 75 ? -0.84 11.242 1.007 1 96 75 PHE A C 1
ATOM 595 O O . PHE A 1 75 ? -0.49 12.18 1.734 1 96 75 PHE A O 1
ATOM 602 N N . ASP A 1 76 ? -0.934 11.398 -0.283 1 95.75 76 ASP A N 1
ATOM 603 C CA . ASP A 1 76 ? -0.65 12.648 -0.971 1 95.75 76 ASP A CA 1
ATOM 604 C C . ASP A 1 76 ? -1.599 13.758 -0.509 1 95.75 76 ASP A C 1
ATOM 606 O O . ASP A 1 76 ? -1.184 14.906 -0.329 1 95.75 76 ASP A O 1
ATOM 610 N N . ASP A 1 77 ? -2.848 13.391 -0.34 1 94.94 77 ASP A N 1
ATOM 611 C CA . ASP A 1 77 ? -3.83 14.352 0.156 1 94.94 77 ASP A CA 1
ATOM 612 C C . ASP A 1 77 ? -3.443 14.859 1.542 1 94.94 77 ASP A C 1
ATOM 614 O O . ASP A 1 77 ? -3.564 16.062 1.823 1 94.94 77 ASP A O 1
ATOM 618 N N . LYS A 1 78 ? -2.988 13.969 2.344 1 94.81 78 LYS A N 1
ATOM 619 C CA . LYS A 1 78 ? -2.594 14.352 3.697 1 94.81 78 LYS A CA 1
ATOM 620 C C . LYS A 1 78 ? -1.357 15.242 3.68 1 94.81 78 LYS A C 1
ATOM 622 O O . LYS A 1 78 ? -1.254 16.188 4.473 1 94.81 78 LYS A O 1
ATOM 627 N N . GLU A 1 79 ? -0.463 14.914 2.789 1 96 79 GLU A N 1
ATOM 628 C CA . GLU A 1 79 ? 0.726 15.75 2.646 1 96 79 GLU A CA 1
ATOM 629 C C . GLU A 1 79 ? 0.354 17.172 2.227 1 96 79 GLU A C 1
ATOM 631 O O . GLU A 1 79 ? 0.937 18.141 2.717 1 96 79 GLU A O 1
ATOM 636 N N . GLN A 1 80 ? -0.568 17.281 1.373 1 96.94 80 GLN A N 1
ATOM 637 C CA . GLN A 1 80 ? -1.033 18.594 0.936 1 96.94 80 GLN A CA 1
ATOM 638 C C . GLN A 1 80 ? -1.697 19.359 2.082 1 96.94 80 GLN A C 1
ATOM 640 O O . GLN A 1 80 ? -1.476 20.562 2.25 1 96.94 80 GLN A O 1
ATOM 645 N N . GLU A 1 81 ? -2.496 18.641 2.816 1 96.75 81 GLU A N 1
ATOM 646 C CA . GLU A 1 81 ? -3.139 19.234 3.982 1 96.75 81 GLU A CA 1
ATOM 647 C C . GLU A 1 81 ? -2.105 19.75 4.98 1 96.75 81 GLU A C 1
ATOM 649 O O . GLU A 1 81 ? -2.268 20.828 5.555 1 96.75 81 GLU A O 1
ATOM 654 N N . LEU A 1 82 ? -1.094 18.969 5.219 1 97.12 82 LEU A N 1
ATOM 655 C CA . LEU A 1 82 ? -0.023 19.359 6.137 1 97.12 82 LEU A CA 1
ATOM 656 C C . LEU A 1 82 ? 0.661 20.641 5.668 1 97.12 82 LEU A C 1
ATOM 658 O O . LEU A 1 82 ? 0.902 21.547 6.469 1 97.12 82 LEU A O 1
ATOM 662 N N . GLU A 1 83 ? 0.94 20.672 4.41 1 97.25 83 GLU A N 1
ATOM 663 C CA . GLU A 1 83 ? 1.594 21.859 3.855 1 97.25 83 GLU A CA 1
ATOM 664 C C . GLU A 1 83 ? 0.718 23.094 4.008 1 97.25 83 GLU A C 1
ATOM 666 O O . GLU A 1 83 ? 1.208 24.172 4.379 1 97.25 83 GLU A O 1
ATOM 671 N N . GLU A 1 84 ? -0.519 22.922 3.736 1 97.44 84 GLU A N 1
ATOM 672 C CA . GLU A 1 84 ? -1.454 24.031 3.877 1 97.44 84 GLU A CA 1
ATOM 673 C C . GLU A 1 84 ? -1.512 24.531 5.32 1 97.44 84 GLU A C 1
ATOM 675 O O . GLU A 1 84 ? -1.507 25.734 5.57 1 97.44 84 GLU A O 1
ATOM 680 N N . LEU A 1 85 ? -1.55 23.609 6.23 1 96.81 85 LEU A N 1
ATOM 681 C CA . LEU A 1 85 ? -1.627 23.969 7.641 1 96.81 85 LEU A CA 1
ATOM 682 C C . LEU A 1 85 ? -0.337 24.641 8.102 1 96.81 85 LEU A C 1
ATOM 684 O O . LEU A 1 85 ? -0.371 25.578 8.906 1 96.81 85 LEU A O 1
ATOM 688 N N . ARG A 1 86 ? 0.75 24.141 7.609 1 97.25 86 ARG A N 1
ATOM 689 C CA . ARG A 1 86 ? 2.027 24.781 7.934 1 97.25 86 ARG A CA 1
ATOM 690 C C . ARG A 1 86 ? 2.062 26.219 7.449 1 97.25 86 ARG A C 1
ATOM 692 O O . ARG A 1 86 ? 2.535 27.109 8.164 1 97.25 86 ARG A O 1
ATOM 699 N N . HIS A 1 87 ? 1.574 26.5 6.266 1 97.56 87 HIS A N 1
ATOM 700 C CA . HIS A 1 87 ? 1.518 27.859 5.723 1 97.56 87 HIS A CA 1
ATOM 701 C C . HIS A 1 87 ? 0.589 28.734 6.547 1 97.56 87 HIS A C 1
ATOM 703 O O . HIS A 1 87 ? 0.915 29.891 6.824 1 97.56 87 HIS A O 1
ATOM 709 N N . LYS A 1 88 ? -0.535 28.188 6.906 1 97.25 88 LYS A N 1
ATOM 710 C CA . LYS A 1 88 ? -1.488 28.938 7.719 1 97.25 88 LYS A CA 1
ATOM 711 C C . LYS A 1 88 ? -0.892 29.297 9.078 1 97.25 88 LYS A C 1
ATOM 713 O O . LYS A 1 88 ? -1.127 30.391 9.602 1 97.25 88 LYS A O 1
ATOM 718 N N . LEU A 1 89 ? -0.19 28.391 9.648 1 96.56 89 LEU A N 1
ATOM 719 C CA . LEU A 1 89 ? 0.43 28.625 10.945 1 96.56 89 LEU A CA 1
ATOM 720 C C . LEU A 1 89 ? 1.5 29.719 10.844 1 96.56 89 LEU A C 1
ATOM 722 O O . LEU A 1 89 ? 1.624 30.547 11.742 1 96.56 89 LEU A O 1
ATOM 726 N N . VAL A 1 90 ? 2.26 29.656 9.828 1 96.31 90 VAL A N 1
ATOM 727 C CA . VAL A 1 90 ? 3.293 30.656 9.617 1 96.31 90 VAL A CA 1
ATOM 728 C C . VAL A 1 90 ? 2.65 32.031 9.477 1 96.31 90 VAL A C 1
ATOM 730 O O . VAL A 1 90 ? 3.115 33 10.078 1 96.31 90 VAL A O 1
ATOM 733 N N . THR A 1 91 ? 1.539 32.156 8.711 1 96.81 91 THR A N 1
ATOM 734 C CA . THR A 1 91 ? 0.828 33.406 8.508 1 96.81 91 THR A CA 1
ATOM 735 C C . THR A 1 91 ? 0.23 33.906 9.82 1 96.81 91 THR A C 1
ATOM 737 O O . THR A 1 91 ? 0.239 35.125 10.094 1 96.81 91 THR A O 1
ATOM 740 N N . CYS A 1 92 ? -0.295 32.969 10.602 1 97.31 92 CYS A N 1
ATOM 741 C CA . CYS A 1 92 ? -0.854 33.312 11.906 1 97.31 92 CYS A CA 1
ATOM 742 C C . CYS A 1 92 ? 0.211 33.906 12.82 1 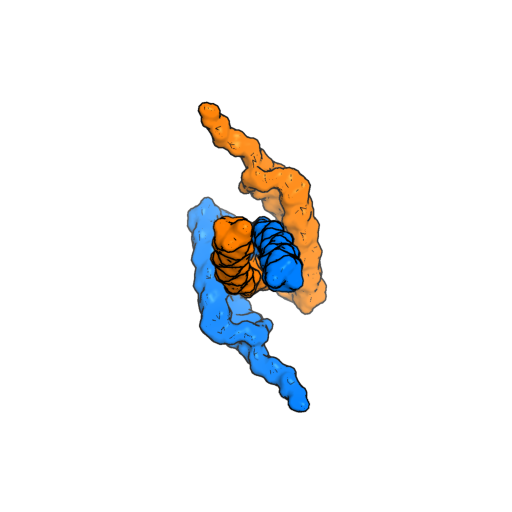97.31 92 CYS A C 1
ATOM 744 O O . CYS A 1 92 ? -0.035 34.906 13.492 1 97.31 92 CYS A O 1
ATOM 746 N N . LYS A 1 93 ? 1.326 33.406 12.805 1 95.12 93 LYS A N 1
ATOM 747 C CA . LYS A 1 93 ? 2.412 33.875 13.656 1 95.12 93 LYS A CA 1
ATOM 748 C C . LYS A 1 93 ? 2.924 35.25 13.195 1 95.12 93 LYS A C 1
ATOM 750 O O . LYS A 1 93 ? 3.268 36.094 14.016 1 95.12 93 LYS A O 1
ATOM 755 N N . GLN A 1 94 ? 2.975 35.438 11.906 1 95.19 94 GLN A N 1
ATOM 756 C CA . GLN A 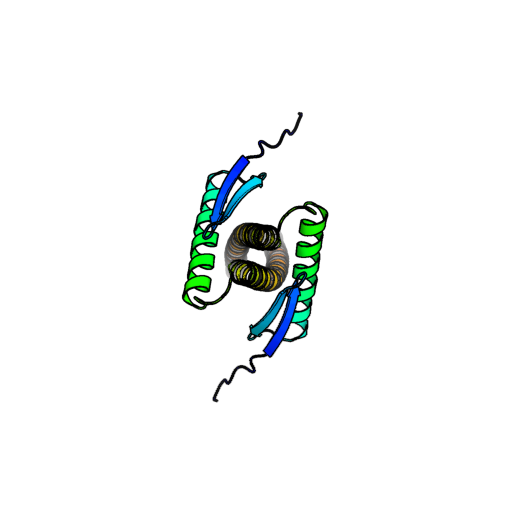1 94 ? 3.406 36.719 11.367 1 95.19 94 GLN A CA 1
ATOM 757 C C . GLN A 1 94 ? 2.414 37.812 11.727 1 95.19 94 GLN A C 1
ATOM 759 O O . GLN A 1 94 ? 2.814 38.938 12.086 1 95.19 94 GLN A O 1
ATOM 764 N N . GLU A 1 95 ? 1.149 37.531 11.609 1 94.19 95 GLU A N 1
ATOM 765 C CA . GLU A 1 95 ? 0.11 38.5 11.961 1 94.19 95 GLU A CA 1
ATOM 766 C C . GLU A 1 95 ? 0.15 38.844 13.445 1 94.19 95 GLU A C 1
ATOM 768 O O . GLU A 1 95 ? -0.035 40 13.828 1 94.19 95 GLU A O 1
ATOM 773 N N . GLN A 1 96 ? 0.369 37.812 14.281 1 90.19 96 GLN A N 1
ATOM 774 C CA . GLN A 1 96 ? 0.516 38.031 15.711 1 90.19 96 GLN A CA 1
ATOM 775 C C . GLN A 1 96 ? 1.678 38.969 16 1 90.19 96 GLN A C 1
ATOM 777 O O . GLN A 1 96 ? 1.552 39.906 16.828 1 90.19 96 GLN A O 1
ATOM 782 N N . SER A 1 97 ? 2.789 38.688 15.383 1 92.81 97 SER A N 1
ATOM 783 C CA . SER A 1 97 ? 3.963 39.531 15.578 1 92.81 97 SER A CA 1
ATOM 784 C C . SER A 1 97 ? 3.682 40.969 15.164 1 92.81 97 SER A C 1
ATOM 786 O O . SER A 1 97 ? 4.125 41.906 15.828 1 92.81 97 SER A O 1
ATOM 788 N N . LYS A 1 98 ? 2.982 41.312 14.062 1 93.19 98 LYS A N 1
ATOM 789 C CA . LYS A 1 98 ? 2.658 42.656 13.578 1 93.19 98 LYS A CA 1
ATOM 790 C C . LYS A 1 98 ? 1.785 43.406 14.578 1 93.19 98 LYS A C 1
ATOM 792 O O . LYS A 1 98 ? 1.981 44.594 14.812 1 93.19 98 LYS A O 1
ATOM 797 N N . ILE A 1 99 ? 0.875 42.719 15.148 1 89.75 99 ILE A N 1
ATOM 798 C CA . ILE A 1 99 ? -0.013 43.312 16.125 1 89.75 99 ILE A CA 1
ATOM 799 C C . ILE A 1 99 ? 0.781 43.719 17.375 1 89.75 99 ILE A C 1
ATOM 801 O O . ILE A 1 99 ? 0.605 44.812 17.906 1 89.75 99 ILE A O 1
ATOM 805 N N . GLU A 1 100 ? 1.751 42.844 17.75 1 88.38 100 GLU A N 1
ATOM 806 C CA . GLU A 1 100 ? 2.57 43.062 18.938 1 88.38 100 GLU A CA 1
ATOM 807 C C . GLU A 1 100 ? 3.533 44.25 18.719 1 88.38 100 GLU A C 1
ATOM 809 O O . GLU A 1 100 ? 3.762 45.031 19.641 1 88.38 100 GLU A O 1
ATOM 814 N N . ASP A 1 101 ? 4.062 44.406 17.5 1 89.25 101 ASP A N 1
ATOM 815 C CA . ASP A 1 101 ? 5.008 45.469 17.188 1 89.25 101 ASP A CA 1
ATOM 816 C C . ASP A 1 101 ? 4.301 46.812 17.094 1 89.25 101 ASP A C 1
ATOM 818 O O . ASP A 1 101 ? 4.922 47.875 17.281 1 89.25 101 ASP A O 1
ATOM 822 N N . SER A 1 102 ? 3.08 46.906 16.688 1 86.69 102 SER A N 1
ATOM 823 C CA . SER A 1 102 ? 2.309 48.125 16.531 1 86.69 102 SER A CA 1
ATOM 824 C C . SER A 1 102 ? 1.818 48.625 17.891 1 86.69 102 SER A C 1
ATOM 826 O O . SER A 1 102 ? 1.308 49.75 17.984 1 86.69 102 SER A O 1
ATOM 828 N N . LEU A 1 103 ? 1.919 48 19.062 1 72.75 103 LEU A N 1
ATOM 829 C CA . LEU A 1 103 ? 1.553 48.438 20.406 1 72.75 103 LEU A CA 1
ATOM 830 C C . LEU A 1 103 ? 2.75 49.031 21.141 1 72.75 103 LEU A C 1
ATOM 832 O O . LEU A 1 103 ? 2.605 50 21.875 1 72.75 103 LEU A O 1
ATOM 836 N N . MET B 1 1 ? -32.594 4.395 -2.27 1 35.78 1 MET B N 1
ATOM 837 C CA . MET B 1 1 ? -31.641 4.488 -3.385 1 35.78 1 MET B CA 1
ATOM 838 C C . MET B 1 1 ? -30.812 3.221 -3.498 1 35.78 1 MET B C 1
ATOM 840 O O . MET B 1 1 ? -30.219 2.764 -2.512 1 35.78 1 MET B O 1
ATOM 844 N N . ASN B 1 2 ? -31.312 2.248 -4.098 1 37.44 2 ASN B N 1
ATOM 845 C CA . ASN B 1 2 ? -30.547 1.036 -4.379 1 37.44 2 ASN B CA 1
ATOM 846 C C . ASN B 1 2 ? -29.094 1.352 -4.695 1 37.44 2 ASN B C 1
ATOM 848 O O . ASN B 1 2 ? -28.797 2.006 -5.695 1 37.44 2 ASN B O 1
ATOM 852 N N . PHE B 1 3 ? -28.203 1.767 -3.816 1 42.62 3 PHE B N 1
ATOM 853 C CA . PHE B 1 3 ? -26.797 2.066 -4.008 1 42.62 3 PHE B CA 1
ATOM 854 C C . PHE B 1 3 ? -26.109 0.977 -4.832 1 42.62 3 PHE B C 1
ATOM 856 O O . PHE B 1 3 ? -25.547 0.033 -4.273 1 42.62 3 PHE B O 1
ATOM 863 N N . MET B 1 4 ? -26.75 0.495 -5.82 1 45.56 4 MET B N 1
ATOM 864 C CA . MET B 1 4 ? -26.156 -0.469 -6.738 1 45.56 4 MET B CA 1
ATOM 865 C C . MET B 1 4 ? -24.781 0.005 -7.203 1 45.56 4 MET B C 1
ATOM 867 O O . MET B 1 4 ? -24.672 0.921 -8.023 1 45.56 4 MET B O 1
ATOM 871 N N . ALA B 1 5 ? -23.828 0.159 -6.359 1 53.41 5 ALA B N 1
ATOM 872 C CA . ALA B 1 5 ? -22.469 0.559 -6.742 1 53.41 5 ALA B CA 1
ATOM 873 C C . ALA B 1 5 ? -22.062 -0.074 -8.07 1 53.41 5 ALA B C 1
ATOM 875 O O . ALA B 1 5 ? -22.297 -1.265 -8.289 1 53.41 5 ALA B O 1
ATOM 876 N N . ASN B 1 6 ? -22.141 0.619 -9.297 1 64.44 6 ASN B N 1
ATOM 877 C CA . ASN B 1 6 ? -21.688 0.177 -10.609 1 64.44 6 ASN B CA 1
ATOM 878 C C . ASN B 1 6 ? -20.359 -0.568 -10.516 1 64.44 6 ASN B C 1
ATOM 880 O O . ASN B 1 6 ? -19.328 0.028 -10.203 1 64.44 6 ASN B O 1
ATOM 884 N N . LEU B 1 7 ? -20.438 -1.885 -10.219 1 79.94 7 LEU B N 1
ATOM 885 C CA . LEU B 1 7 ? -19.234 -2.689 -10.227 1 79.94 7 LEU B CA 1
ATOM 886 C C . LEU B 1 7 ? -18.641 -2.771 -11.633 1 79.94 7 LEU B C 1
ATOM 888 O O . LEU B 1 7 ? -19.375 -2.896 -12.617 1 79.94 7 LEU B O 1
ATOM 892 N N . ASN B 1 8 ? -17.406 -2.445 -11.789 1 83.88 8 ASN B N 1
ATOM 893 C CA . ASN B 1 8 ? -16.672 -2.502 -13.047 1 83.88 8 ASN B CA 1
ATOM 894 C C . ASN B 1 8 ? -15.891 -3.811 -13.18 1 83.88 8 ASN B C 1
ATOM 896 O O . ASN B 1 8 ? -15.281 -4.277 -12.219 1 83.88 8 ASN B O 1
ATOM 900 N N . ARG B 1 9 ? -16.125 -4.316 -14.383 1 88.75 9 ARG B N 1
ATOM 901 C CA . ARG B 1 9 ? -15.359 -5.52 -14.695 1 88.75 9 ARG B CA 1
ATOM 902 C C . ARG B 1 9 ? -14.094 -5.172 -15.477 1 88.75 9 ARG B C 1
ATOM 904 O O . ARG B 1 9 ? -14.141 -4.383 -16.422 1 88.75 9 ARG B O 1
ATOM 911 N N . PHE B 1 10 ? -12.945 -5.746 -15.031 1 91.81 10 PHE B N 1
ATOM 912 C CA . PHE B 1 10 ? -11.664 -5.414 -15.641 1 91.81 10 PHE B CA 1
ATOM 913 C C . PHE B 1 10 ? -10.812 -6.664 -15.812 1 91.81 10 PHE B C 1
ATOM 915 O O . PHE B 1 10 ? -10.648 -7.449 -14.883 1 91.81 10 PHE B O 1
ATOM 922 N N . LYS B 1 11 ? -10.281 -6.777 -17.047 1 91.94 11 LYS B N 1
ATOM 923 C CA . LYS B 1 11 ? -9.469 -7.945 -17.359 1 91.94 11 LYS B CA 1
ATOM 924 C C . LYS B 1 11 ? -7.98 -7.633 -17.219 1 91.94 11 LYS B C 1
ATOM 926 O O . LYS B 1 11 ? -7.512 -6.598 -17.688 1 91.94 11 LYS B O 1
ATOM 931 N N . PHE B 1 12 ? -7.234 -8.641 -16.516 1 92.25 12 PHE B N 1
ATOM 932 C CA . PHE B 1 12 ? -5.785 -8.594 -16.375 1 92.25 12 PHE B CA 1
ATOM 933 C C . PHE B 1 12 ? -5.133 -9.82 -17 1 92.25 12 PHE B C 1
ATOM 935 O O . PHE B 1 12 ? -5.672 -10.93 -16.922 1 92.25 12 PHE B O 1
ATOM 942 N N . THR B 1 13 ? -3.984 -9.5 -17.656 1 94.19 13 THR B N 1
ATOM 943 C CA . THR B 1 13 ? -3.217 -10.617 -18.172 1 94.19 13 THR B CA 1
ATOM 944 C C . THR B 1 13 ? -1.765 -10.547 -17.719 1 94.19 13 THR B C 1
ATOM 946 O O . THR B 1 13 ? -1.089 -9.539 -17.922 1 94.19 13 THR B O 1
ATOM 949 N N . PHE B 1 14 ? -1.361 -11.57 -17.016 1 93.5 14 PHE B N 1
ATOM 950 C CA . PHE B 1 14 ? 0.03 -11.742 -16.609 1 93.5 14 PHE B CA 1
ATOM 951 C C . PHE B 1 14 ? 0.598 -13.039 -17.172 1 93.5 14 PHE B C 1
ATOM 953 O O . PHE B 1 14 ? 0.114 -14.125 -16.844 1 93.5 14 PHE B O 1
ATOM 960 N N . GLY B 1 15 ? 1.741 -12.906 -17.938 1 88.88 15 GLY B N 1
ATOM 961 C CA . GLY B 1 15 ? 2.225 -14.109 -18.594 1 88.88 15 GLY B CA 1
ATOM 962 C C . GLY B 1 15 ? 1.175 -14.773 -19.469 1 88.88 15 GLY B C 1
ATOM 963 O O . GLY B 1 15 ? 0.589 -14.133 -20.344 1 88.88 15 GLY B O 1
ATOM 964 N N . LYS B 1 16 ? 0.903 -15.992 -19.078 1 90.56 16 LYS B N 1
ATOM 965 C CA . LYS B 1 16 ? -0.068 -16.734 -19.875 1 90.56 16 LYS B CA 1
ATOM 966 C C . LYS B 1 16 ? -1.436 -16.75 -19.188 1 90.56 16 LYS B C 1
ATOM 968 O O . LYS B 1 16 ? -2.379 -17.359 -19.703 1 90.56 16 LYS B O 1
ATOM 973 N N . LYS B 1 17 ? -1.546 -16.125 -18.094 1 93.88 17 LYS B N 1
ATOM 974 C CA . LYS B 1 17 ? -2.77 -16.172 -17.297 1 93.88 17 LYS B CA 1
ATOM 975 C C . LYS B 1 17 ? -3.549 -14.859 -17.422 1 93.88 17 LYS B C 1
ATOM 977 O O . LYS B 1 17 ? -2.975 -13.781 -17.297 1 93.88 17 LYS B O 1
ATOM 982 N N . SER B 1 18 ? -4.895 -14.992 -17.688 1 94.5 18 SER B N 1
ATOM 983 C CA . SER B 1 18 ? -5.809 -13.852 -17.703 1 94.5 18 SER B CA 1
ATOM 984 C C . SER B 1 18 ? -6.883 -13.992 -16.625 1 94.5 18 SER B C 1
ATOM 986 O O . SER B 1 18 ? -7.402 -15.078 -16.391 1 94.5 18 SER B O 1
ATOM 988 N N . LEU B 1 19 ? -7.141 -12.828 -15.945 1 93.56 19 LEU B N 1
ATOM 989 C CA . LEU B 1 19 ? -8.141 -12.781 -14.891 1 93.56 19 LEU B CA 1
ATOM 990 C C . LEU B 1 19 ? -9.102 -11.609 -15.102 1 93.56 19 LEU B C 1
ATOM 992 O O . LEU B 1 19 ? -8.703 -10.555 -15.602 1 93.56 19 LEU B O 1
ATOM 996 N N . THR B 1 20 ? -10.352 -11.883 -14.797 1 94 20 THR B N 1
ATOM 997 C CA . THR B 1 20 ? -11.336 -10.805 -14.758 1 94 20 THR B CA 1
ATOM 998 C C . THR B 1 20 ? -11.719 -10.477 -13.312 1 94 20 THR B C 1
ATOM 1000 O O . THR B 1 20 ? -12.125 -11.359 -12.555 1 94 20 THR B O 1
ATOM 1003 N N . LEU B 1 21 ? -11.523 -9.172 -12.992 1 91.19 21 LEU B N 1
ATOM 1004 C CA . LEU B 1 21 ? -11.852 -8.742 -11.641 1 91.19 21 LEU B CA 1
ATOM 1005 C C . LEU B 1 21 ? -13.031 -7.773 -11.648 1 91.19 21 LEU B C 1
ATOM 1007 O O . LEU B 1 21 ? -13.156 -6.953 -12.562 1 91.19 21 LEU B O 1
ATOM 1011 N N . THR B 1 22 ? -13.867 -7.945 -10.641 1 91.19 22 THR B N 1
ATOM 1012 C CA . THR B 1 22 ? -14.961 -7.008 -10.391 1 91.19 22 THR B CA 1
ATOM 1013 C C . THR B 1 22 ? -14.625 -6.086 -9.219 1 91.19 22 THR B C 1
ATOM 1015 O O . THR B 1 22 ? -14.195 -6.551 -8.164 1 91.19 22 THR B O 1
ATOM 1018 N N . SER B 1 23 ? -14.727 -4.793 -9.422 1 88.75 23 SER B N 1
ATOM 1019 C CA . SER B 1 23 ? -14.297 -3.838 -8.406 1 88.75 23 SER B CA 1
ATOM 1020 C C . SER B 1 23 ? -15.172 -2.59 -8.414 1 88.75 23 SER B C 1
ATOM 1022 O O . SER B 1 23 ? -15.867 -2.318 -9.391 1 88.75 23 SER B O 1
ATOM 1024 N N . GLU B 1 24 ? -15.188 -1.892 -7.305 1 88.88 24 GLU B N 1
ATOM 1025 C CA . GLU B 1 24 ? -15.898 -0.623 -7.195 1 88.88 24 GLU B CA 1
ATOM 1026 C C . GLU B 1 24 ? -15.07 0.525 -7.773 1 88.88 24 GLU B C 1
ATOM 1028 O O . GLU B 1 24 ? -15.578 1.642 -7.922 1 88.88 24 GLU B O 1
ATOM 1033 N N . HIS B 1 25 ? -13.805 0.194 -8.141 1 90.31 25 HIS B N 1
ATOM 1034 C CA . HIS B 1 25 ? -12.922 1.224 -8.68 1 90.31 25 HIS B CA 1
ATOM 1035 C C . HIS B 1 25 ? -13.328 1.595 -10.109 1 90.31 25 HIS B C 1
ATOM 1037 O O . HIS B 1 25 ? -13.82 0.751 -10.859 1 90.31 25 HIS B O 1
ATOM 1043 N N . ASP B 1 26 ? -13.062 2.812 -10.43 1 89.94 26 ASP B N 1
ATOM 1044 C CA . ASP B 1 26 ? -13.398 3.248 -11.7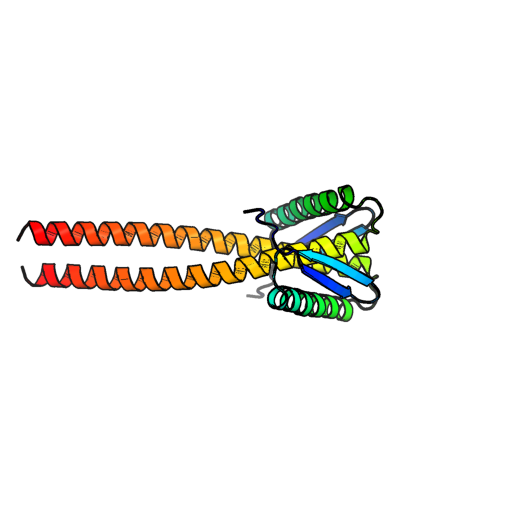81 1 89.94 26 ASP B CA 1
ATOM 1045 C C . ASP B 1 26 ? -12.367 2.74 -12.789 1 89.94 26 ASP B C 1
ATOM 1047 O O . ASP B 1 26 ? -11.336 2.191 -12.406 1 89.94 26 ASP B O 1
ATOM 1051 N N . ASN B 1 27 ? -12.672 3.012 -14.086 1 89.31 27 ASN B N 1
ATOM 1052 C CA . ASN B 1 27 ? -11.867 2.453 -15.172 1 89.31 27 ASN B CA 1
ATOM 1053 C C . ASN B 1 27 ? -10.461 3.043 -15.188 1 89.31 27 ASN B C 1
ATOM 1055 O O . ASN B 1 27 ? -9.484 2.326 -15.43 1 89.31 27 ASN B O 1
ATOM 1059 N N . LEU B 1 28 ? -10.359 4.285 -14.992 1 92.38 28 LEU B N 1
ATOM 1060 C CA . LEU B 1 28 ? -9.047 4.934 -15.016 1 92.38 28 LEU B CA 1
ATOM 1061 C C . LEU B 1 28 ? -8.141 4.371 -13.93 1 92.38 28 LEU B C 1
ATOM 1063 O O . LEU B 1 28 ? -6.965 4.098 -14.172 1 92.38 28 LEU B O 1
ATOM 1067 N N . PHE B 1 29 ? -8.719 4.203 -12.734 1 94.31 29 PHE B N 1
ATOM 1068 C CA . PHE B 1 29 ? -7.957 3.625 -11.633 1 94.31 29 PHE B CA 1
ATOM 1069 C C . PHE B 1 29 ? -7.582 2.18 -11.938 1 94.31 29 PHE B C 1
ATOM 1071 O O . PHE B 1 29 ? -6.449 1.761 -11.688 1 94.31 29 PHE B O 1
ATOM 1078 N N . MET B 1 30 ? -8.438 1.484 -12.547 1 93.62 30 MET B N 1
ATOM 1079 C CA . MET B 1 30 ? -8.172 0.086 -12.875 1 93.62 30 MET B CA 1
ATOM 1080 C C . MET B 1 30 ? -7.102 -0.026 -13.953 1 93.62 30 MET B C 1
ATOM 1082 O O . MET B 1 30 ? -6.285 -0.949 -13.93 1 93.62 30 MET B O 1
ATOM 1086 N N . GLU B 1 31 ? -7.117 0.877 -14.867 1 94.12 31 GLU B N 1
ATOM 1087 C CA . GLU B 1 31 ? -6.074 0.92 -15.883 1 94.12 31 GLU B CA 1
ATOM 1088 C C . GLU B 1 31 ? -4.703 1.183 -15.258 1 94.12 31 GLU B C 1
ATOM 1090 O O . GLU B 1 31 ? -3.703 0.602 -15.68 1 94.12 31 GLU B O 1
ATOM 1095 N N . GLU B 1 32 ? -4.695 2.051 -14.281 1 96 32 GLU B N 1
ATOM 1096 C CA . GLU B 1 32 ? -3.447 2.34 -13.578 1 96 32 GLU B CA 1
ATOM 1097 C C . GLU B 1 32 ? -2.953 1.121 -12.805 1 96 32 GLU B C 1
ATOM 1099 O O . GLU B 1 32 ? -1.762 0.807 -12.828 1 96 32 GLU B O 1
ATOM 1104 N N . ILE B 1 33 ? -3.879 0.473 -12.172 1 96.44 33 ILE B N 1
ATOM 1105 C CA . ILE B 1 33 ? -3.514 -0.752 -11.469 1 96.44 33 ILE B CA 1
ATOM 1106 C C . ILE B 1 33 ? -2.912 -1.752 -12.453 1 96.44 33 ILE B C 1
ATOM 1108 O O . ILE B 1 33 ? -1.847 -2.318 -12.195 1 96.44 33 ILE B O 1
ATOM 1112 N N . ALA B 1 34 ? -3.572 -1.94 -13.594 1 95.62 34 ALA B N 1
ATOM 1113 C CA . ALA B 1 34 ? -3.104 -2.896 -14.594 1 95.62 34 ALA B CA 1
ATOM 1114 C C . ALA B 1 34 ? -1.708 -2.533 -15.086 1 95.62 34 ALA B C 1
ATOM 1116 O O . ALA B 1 34 ? -0.837 -3.398 -15.195 1 95.62 34 ALA B O 1
ATOM 1117 N N . LYS B 1 35 ? -1.547 -1.265 -15.375 1 97.12 35 LYS B N 1
ATOM 1118 C CA . LYS B 1 35 ? -0.265 -0.772 -15.875 1 97.12 35 LYS B CA 1
ATOM 1119 C C . LYS B 1 35 ? 0.849 -1.019 -14.859 1 97.12 35 LYS B C 1
ATOM 1121 O O . LYS B 1 35 ? 1.863 -1.64 -15.18 1 97.12 35 LYS B O 1
ATOM 1126 N N . VAL B 1 36 ? 0.659 -0.604 -13.641 1 97.88 36 VAL B N 1
ATOM 1127 C CA . VAL B 1 36 ? 1.682 -0.716 -12.602 1 97.88 36 VAL B CA 1
ATOM 1128 C C . VAL B 1 36 ? 1.926 -2.188 -12.273 1 97.88 36 VAL B C 1
ATOM 1130 O O . VAL B 1 36 ? 3.072 -2.615 -12.125 1 97.88 36 VAL B O 1
ATOM 1133 N N . ALA B 1 37 ? 0.863 -2.922 -12.156 1 97.69 37 ALA B N 1
ATOM 1134 C CA . ALA B 1 37 ? 0.987 -4.352 -11.883 1 97.69 37 ALA B CA 1
ATOM 1135 C C . ALA B 1 37 ? 1.815 -5.047 -12.953 1 97.69 37 ALA B C 1
ATOM 1137 O O . ALA B 1 37 ? 2.715 -5.832 -12.648 1 97.69 37 ALA B O 1
ATOM 1138 N N . THR B 1 38 ? 1.515 -4.773 -14.219 1 97.12 38 THR B N 1
ATOM 1139 C CA . THR B 1 38 ? 2.223 -5.379 -15.344 1 97.12 38 THR B CA 1
ATOM 1140 C C . THR B 1 38 ? 3.703 -5.008 -15.312 1 97.12 38 THR B C 1
ATOM 1142 O O . THR B 1 38 ? 4.566 -5.871 -15.477 1 97.12 38 THR B O 1
ATOM 1145 N N . GLU B 1 39 ? 3.957 -3.787 -15.07 1 98 39 GLU B N 1
ATOM 1146 C CA . GLU B 1 39 ? 5.336 -3.309 -15.023 1 98 39 GLU B CA 1
ATOM 1147 C C . GLU B 1 39 ? 6.121 -3.992 -13.906 1 98 39 GLU B C 1
ATOM 1149 O O . GLU B 1 39 ? 7.242 -4.457 -14.125 1 98 39 GLU B O 1
ATOM 1154 N N . LYS B 1 40 ? 5.555 -4.074 -12.773 1 97.94 40 LYS B N 1
ATOM 1155 C CA . LYS B 1 40 ? 6.23 -4.688 -11.633 1 97.94 40 LYS B CA 1
ATOM 1156 C C . LYS B 1 40 ? 6.398 -6.191 -11.844 1 97.94 40 LYS B C 1
ATOM 1158 O O . LYS B 1 40 ? 7.453 -6.75 -11.531 1 97.94 40 LYS B O 1
ATOM 1163 N N . TYR B 1 41 ? 5.398 -6.785 -12.359 1 98.12 41 TYR B N 1
ATOM 1164 C CA . TYR B 1 41 ? 5.449 -8.211 -12.641 1 98.12 41 TYR B CA 1
ATOM 1165 C C . TYR B 1 41 ? 6.57 -8.539 -13.625 1 98.12 41 TYR B C 1
ATOM 1167 O O . TYR B 1 41 ? 7.367 -9.445 -13.391 1 98.12 41 TYR B O 1
ATOM 1175 N N . GLN B 1 42 ? 6.637 -7.754 -14.695 1 97.69 42 GLN B N 1
ATOM 1176 C CA . GLN B 1 42 ? 7.648 -7.965 -15.727 1 97.69 42 GLN B CA 1
ATOM 1177 C C . GLN B 1 42 ? 9.055 -7.723 -15.172 1 97.69 42 GLN B C 1
ATOM 1179 O O . GLN B 1 42 ? 9.992 -8.438 -15.523 1 97.69 42 GLN B O 1
ATOM 1184 N N . ALA B 1 43 ? 9.172 -6.785 -14.312 1 98.12 43 ALA B N 1
ATOM 1185 C CA . ALA B 1 43 ? 10.469 -6.504 -13.695 1 98.12 43 ALA B CA 1
ATOM 1186 C C . ALA B 1 43 ? 10.938 -7.684 -12.852 1 98.12 43 ALA B C 1
ATOM 1188 O O . ALA B 1 43 ? 12.109 -8.062 -12.898 1 98.12 43 ALA B O 1
ATOM 1189 N N . ILE B 1 44 ? 10.07 -8.266 -12.094 1 97.69 44 ILE B N 1
ATOM 1190 C CA . ILE B 1 44 ? 10.414 -9.43 -11.281 1 97.69 44 ILE B CA 1
ATOM 1191 C C . ILE B 1 44 ? 10.781 -10.602 -12.188 1 97.69 44 ILE B C 1
ATOM 1193 O O . ILE B 1 44 ? 11.766 -11.305 -11.945 1 97.69 44 ILE B O 1
ATOM 1197 N N . LYS B 1 45 ? 9.992 -10.758 -13.227 1 97.31 45 LYS B N 1
ATOM 1198 C CA . LYS B 1 45 ? 10.234 -11.852 -14.172 1 97.31 45 LYS B CA 1
ATOM 1199 C C . LYS B 1 45 ? 11.609 -11.719 -14.82 1 97.31 45 LYS B C 1
ATOM 1201 O O . LYS B 1 45 ? 12.312 -12.711 -15 1 97.31 45 LYS B O 1
ATOM 1206 N N . GLU B 1 46 ? 11.969 -10.539 -15.18 1 97.94 46 GLU B N 1
ATOM 1207 C CA . GLU B 1 46 ? 13.266 -10.281 -15.781 1 97.94 46 GLU B CA 1
ATOM 1208 C C . GLU B 1 46 ? 14.398 -10.578 -14.805 1 97.94 46 GLU B C 1
ATOM 1210 O O . GLU B 1 46 ? 15.469 -11.047 -15.211 1 97.94 46 GLU B O 1
ATOM 1215 N N . GLN B 1 47 ? 14.211 -10.336 -13.578 1 96.94 47 GLN B N 1
ATOM 1216 C CA . GLN B 1 47 ? 15.211 -10.555 -12.547 1 96.94 47 GLN B CA 1
ATOM 1217 C C . GLN B 1 47 ? 15.32 -12.039 -12.188 1 96.94 47 GLN B C 1
ATOM 1219 O O . GLN B 1 47 ? 16.375 -12.508 -11.766 1 96.94 47 GLN B O 1
ATOM 1224 N N . MET B 1 48 ? 14.18 -12.719 -12.398 1 96.81 48 MET B N 1
ATOM 1225 C CA . MET B 1 48 ? 14.109 -14.133 -12.062 1 96.81 48 MET B CA 1
ATOM 1226 C C . MET B 1 48 ? 13.516 -14.945 -13.211 1 96.81 48 MET B C 1
ATOM 1228 O O . MET B 1 48 ? 12.445 -15.539 -13.07 1 96.81 48 MET B O 1
ATOM 1232 N N . PRO B 1 49 ? 14.281 -15.102 -14.289 1 96.56 49 PRO B N 1
ATOM 1233 C CA . PRO B 1 49 ? 13.711 -15.711 -15.492 1 96.56 49 PRO B CA 1
ATOM 1234 C C . PRO B 1 49 ? 13.367 -17.188 -15.297 1 96.56 49 PRO B C 1
ATOM 1236 O O . PRO B 1 49 ? 12.531 -17.734 -16.031 1 96.56 49 PRO B O 1
ATOM 1239 N N . SER B 1 50 ? 13.922 -17.844 -14.312 1 97.44 50 SER B N 1
ATOM 1240 C CA . SER B 1 50 ? 13.68 -19.266 -14.094 1 97.44 50 SER B CA 1
ATOM 1241 C C . SER B 1 50 ? 12.531 -19.484 -13.117 1 97.44 50 SER B C 1
ATOM 1243 O O . SER B 1 50 ? 12.07 -20.625 -12.938 1 97.44 50 SER B O 1
ATOM 1245 N N . ALA B 1 51 ? 12.07 -18.453 -12.422 1 96.06 51 ALA B N 1
ATOM 1246 C CA . ALA B 1 51 ? 10.977 -18.594 -11.461 1 96.06 51 ALA B CA 1
ATOM 1247 C C . ALA B 1 51 ? 9.656 -18.859 -12.18 1 96.06 51 ALA B C 1
ATOM 1249 O O . ALA B 1 51 ? 9.398 -18.297 -13.242 1 96.06 51 ALA B O 1
ATOM 1250 N N . ASP B 1 52 ? 8.828 -19.734 -11.57 1 96.19 52 ASP B N 1
ATOM 1251 C CA . ASP B 1 52 ? 7.512 -19.969 -12.164 1 96.19 52 ASP B CA 1
ATOM 1252 C C . ASP B 1 52 ? 6.586 -18.781 -11.906 1 96.19 52 ASP B C 1
ATOM 1254 O O . ASP B 1 52 ? 6.887 -17.906 -11.086 1 96.19 52 ASP B O 1
ATOM 1258 N N . ASP B 1 53 ? 5.504 -18.734 -12.562 1 96.5 53 ASP B N 1
ATOM 1259 C CA . ASP B 1 53 ? 4.59 -17.594 -12.555 1 96.5 53 ASP B CA 1
ATOM 1260 C C . ASP B 1 53 ? 3.98 -17.391 -11.164 1 96.5 53 ASP B C 1
ATOM 1262 O O . ASP B 1 53 ? 3.746 -16.266 -10.75 1 96.5 53 ASP B O 1
ATOM 1266 N N . GLU B 1 54 ? 3.709 -18.484 -10.453 1 96.75 54 GLU B N 1
ATOM 1267 C CA . GLU B 1 54 ? 3.201 -18.375 -9.094 1 96.75 54 GLU B CA 1
ATOM 1268 C C . GLU B 1 54 ? 4.184 -17.641 -8.188 1 96.75 54 GLU B C 1
ATOM 1270 O O . GLU B 1 54 ? 3.793 -16.75 -7.438 1 96.75 54 GLU B O 1
ATOM 1275 N N . THR B 1 55 ? 5.422 -17.969 -8.297 1 96.94 55 THR B N 1
ATOM 1276 C CA . THR B 1 55 ? 6.477 -17.344 -7.504 1 96.94 55 THR B CA 1
ATOM 1277 C C . THR B 1 55 ? 6.562 -15.852 -7.812 1 96.94 55 THR B C 1
ATOM 1279 O O . THR B 1 55 ? 6.652 -15.031 -6.898 1 96.94 55 THR B O 1
ATOM 1282 N N . ILE B 1 56 ? 6.492 -15.484 -9.047 1 97.75 56 ILE B N 1
ATOM 1283 C CA . ILE B 1 56 ? 6.57 -14.094 -9.469 1 97.75 56 ILE B CA 1
ATOM 1284 C C . ILE B 1 56 ? 5.395 -13.312 -8.891 1 97.75 56 ILE B C 1
ATOM 1286 O O . ILE B 1 56 ? 5.574 -12.211 -8.359 1 97.75 56 ILE B O 1
ATOM 1290 N N . ALA B 1 57 ? 4.227 -13.906 -8.93 1 97.81 57 ALA B N 1
ATOM 1291 C CA . ALA B 1 57 ? 3.033 -13.266 -8.391 1 97.81 57 ALA B CA 1
ATOM 1292 C C . ALA B 1 57 ? 3.154 -13.055 -6.883 1 97.81 57 ALA B C 1
ATOM 1294 O O . ALA B 1 57 ? 2.789 -12 -6.363 1 97.81 57 ALA B O 1
ATOM 1295 N N . LEU B 1 58 ? 3.676 -14.055 -6.219 1 97.88 58 LEU B N 1
ATOM 1296 C CA . LEU B 1 58 ? 3.822 -13.969 -4.77 1 97.88 58 LEU B CA 1
ATOM 1297 C C . LEU B 1 58 ? 4.844 -12.898 -4.391 1 97.88 58 LEU B C 1
ATOM 1299 O O . LEU B 1 58 ? 4.656 -12.172 -3.412 1 97.88 58 LEU B O 1
ATOM 1303 N N . LEU B 1 59 ? 5.891 -12.781 -5.105 1 97.38 59 LEU B N 1
ATOM 1304 C CA . LEU B 1 59 ? 6.883 -11.734 -4.867 1 97.38 59 LEU B CA 1
ATOM 1305 C C . LEU B 1 59 ? 6.281 -10.352 -5.082 1 97.38 59 LEU B C 1
ATOM 1307 O O . LEU B 1 59 ? 6.527 -9.438 -4.293 1 97.38 59 LEU B O 1
ATOM 1311 N N . LEU B 1 60 ? 5.477 -10.219 -6.113 1 98 60 LEU B N 1
ATOM 1312 C CA . LEU B 1 60 ? 4.77 -8.969 -6.352 1 98 60 LEU B CA 1
ATOM 1313 C C . LEU B 1 60 ? 3.861 -8.625 -5.176 1 98 60 LEU B C 1
ATOM 1315 O O . LEU B 1 60 ? 3.861 -7.488 -4.695 1 98 60 LEU B O 1
ATOM 1319 N N . ALA B 1 61 ? 3.133 -9.594 -4.676 1 98.25 61 ALA B N 1
ATOM 1320 C CA . ALA B 1 61 ? 2.221 -9.391 -3.553 1 98.25 61 ALA B CA 1
ATOM 1321 C C . ALA B 1 61 ? 2.977 -8.945 -2.305 1 98.25 61 ALA B C 1
ATOM 1323 O O . ALA B 1 61 ? 2.615 -7.949 -1.675 1 98.25 61 ALA B O 1
ATOM 1324 N N . VAL B 1 62 ? 4.008 -9.641 -1.956 1 97.38 62 VAL B N 1
ATOM 1325 C CA . VAL B 1 62 ? 4.754 -9.391 -0.729 1 97.38 62 VAL B CA 1
ATOM 1326 C C . VAL B 1 62 ? 5.434 -8.023 -0.806 1 97.38 62 VAL B C 1
ATOM 1328 O O . VAL B 1 62 ? 5.488 -7.297 0.186 1 97.38 62 VAL B O 1
ATOM 1331 N N . ASN B 1 63 ? 5.965 -7.723 -1.97 1 96.38 63 ASN B N 1
ATOM 1332 C CA . ASN B 1 63 ? 6.57 -6.41 -2.158 1 96.38 63 ASN B CA 1
ATOM 1333 C C . ASN B 1 63 ? 5.547 -5.289 -1.997 1 96.38 63 ASN B C 1
ATOM 1335 O O . ASN B 1 63 ? 5.824 -4.277 -1.353 1 96.38 63 ASN B O 1
ATOM 1339 N N . CYS B 1 64 ? 4.395 -5.469 -2.592 1 97.88 64 CYS B N 1
ATOM 1340 C CA . CYS B 1 64 ? 3.336 -4.473 -2.465 1 97.88 64 CYS B CA 1
ATOM 1341 C C . CYS B 1 64 ? 2.893 -4.332 -1.013 1 97.88 64 CYS B C 1
ATOM 1343 O O . CYS B 1 64 ? 2.703 -3.219 -0.522 1 97.88 64 CYS B O 1
ATOM 1345 N N . LEU B 1 65 ? 2.73 -5.426 -0.349 1 97.5 65 LEU B N 1
ATOM 1346 C CA . LEU B 1 65 ? 2.312 -5.414 1.049 1 97.5 65 LEU B CA 1
ATOM 1347 C C . LEU B 1 65 ? 3.375 -4.758 1.927 1 97.5 65 LEU B C 1
ATOM 1349 O O . LEU B 1 65 ? 3.047 -3.996 2.84 1 97.5 65 LEU B O 1
ATOM 1353 N N . SER B 1 66 ? 4.605 -5.09 1.682 1 96.19 66 SER B N 1
ATOM 1354 C CA . SER B 1 66 ? 5.715 -4.477 2.402 1 96.19 66 SER B CA 1
ATOM 1355 C C . SER B 1 66 ? 5.68 -2.955 2.283 1 96.19 66 SER B C 1
ATOM 1357 O O . SER B 1 66 ? 5.785 -2.246 3.287 1 96.19 66 SER B O 1
ATOM 1359 N N . THR B 1 67 ? 5.52 -2.457 1.078 1 96.62 67 THR B N 1
ATOM 1360 C CA . THR B 1 67 ? 5.438 -1.021 0.835 1 96.62 67 THR B CA 1
ATOM 1361 C C . THR B 1 67 ? 4.211 -0.425 1.521 1 96.62 67 THR B C 1
ATOM 1363 O O . THR B 1 67 ? 4.297 0.642 2.133 1 96.62 67 THR B O 1
ATOM 1366 N N . GLN B 1 68 ? 3.119 -1.13 1.403 1 96.31 68 GLN B N 1
ATOM 1367 C CA . GLN B 1 68 ? 1.875 -0.671 2.012 1 96.31 68 GLN B CA 1
ATOM 1368 C C . GLN B 1 68 ? 2.023 -0.522 3.521 1 96.31 68 GLN B C 1
ATOM 1370 O O . GLN B 1 68 ? 1.662 0.513 4.086 1 96.31 68 GLN B O 1
ATOM 1375 N N . LEU B 1 69 ? 2.531 -1.48 4.164 1 95.88 69 LEU B N 1
ATOM 1376 C CA . LEU B 1 69 ? 2.664 -1.459 5.617 1 95.88 69 LEU B CA 1
ATOM 1377 C C . LEU B 1 69 ? 3.648 -0.38 6.059 1 95.88 69 LEU B C 1
ATOM 1379 O O . LEU B 1 69 ? 3.422 0.3 7.062 1 95.88 69 LEU B O 1
ATOM 1383 N N . SER B 1 70 ? 4.762 -0.256 5.32 1 95.44 70 SER B N 1
ATOM 1384 C CA . SER B 1 70 ? 5.707 0.818 5.602 1 95.44 70 SER B CA 1
ATOM 1385 C C . SER B 1 70 ? 5.039 2.186 5.492 1 95.44 70 SER B C 1
ATOM 1387 O O . SER B 1 70 ? 5.242 3.051 6.344 1 95.44 70 SER B O 1
ATOM 1389 N N . ARG B 1 71 ? 4.219 2.334 4.477 1 95.25 71 ARG B N 1
ATOM 1390 C CA . ARG B 1 71 ? 3.512 3.59 4.242 1 95.25 71 ARG B CA 1
ATOM 1391 C C . ARG B 1 71 ? 2.49 3.854 5.344 1 95.25 71 ARG B C 1
ATOM 1393 O O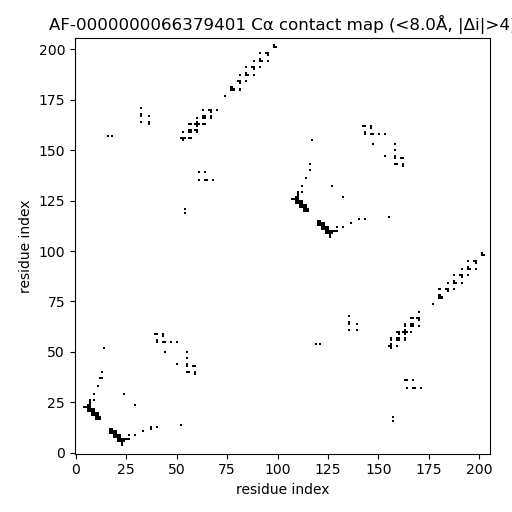 . ARG B 1 71 ? 2.246 5.008 5.707 1 95.25 71 ARG B O 1
ATOM 1400 N N . GLU B 1 72 ? 1.886 2.766 5.848 1 94.62 72 GLU B N 1
ATOM 1401 C CA . GLU B 1 72 ? 0.904 2.934 6.918 1 94.62 72 GLU B CA 1
ATOM 1402 C C . GLU B 1 72 ? 1.542 3.541 8.164 1 94.62 72 GLU B C 1
ATOM 1404 O O . GLU B 1 72 ? 0.919 4.352 8.852 1 94.62 72 GLU B O 1
ATOM 1409 N N . ILE B 1 73 ? 2.717 3.193 8.445 1 93.31 73 ILE B N 1
ATOM 1410 C CA . ILE B 1 73 ? 3.445 3.754 9.578 1 93.31 73 ILE B CA 1
ATOM 1411 C C . ILE B 1 73 ? 3.688 5.246 9.352 1 93.31 73 ILE B C 1
ATOM 1413 O O . ILE B 1 73 ? 3.453 6.062 10.25 1 93.31 73 ILE B O 1
ATOM 1417 N N . GLU B 1 74 ? 4.102 5.574 8.172 1 94.62 74 GLU B N 1
ATOM 1418 C CA . GLU B 1 74 ? 4.316 6.973 7.816 1 94.62 74 GLU B CA 1
ATOM 1419 C C . GLU B 1 74 ? 3.014 7.762 7.875 1 94.62 74 GLU B C 1
ATOM 1421 O O . GLU B 1 74 ? 3.008 8.93 8.273 1 94.62 74 GLU B O 1
ATOM 1426 N N . PHE B 1 75 ? 1.979 7.129 7.418 1 95.94 75 PHE B N 1
ATOM 1427 C CA . PHE B 1 75 ? 0.663 7.758 7.422 1 95.94 75 PHE B CA 1
ATOM 1428 C C . PHE B 1 75 ? 0.247 8.141 8.836 1 95.94 75 PHE B C 1
ATOM 1430 O O . PHE B 1 75 ? -0.248 9.242 9.07 1 95.94 75 PHE B O 1
ATOM 1437 N N . ASP B 1 76 ? 0.441 7.273 9.781 1 95.25 76 ASP B N 1
ATOM 1438 C CA . ASP B 1 76 ? 0.105 7.531 11.18 1 95.25 76 ASP B CA 1
ATOM 1439 C C . ASP B 1 76 ? 0.911 8.703 11.727 1 95.25 76 ASP B C 1
ATOM 1441 O O . ASP B 1 76 ? 0.378 9.547 12.461 1 95.25 76 ASP B O 1
ATOM 1445 N N . ASP B 1 77 ? 2.162 8.75 11.359 1 94.75 77 ASP B N 1
ATOM 1446 C CA . ASP B 1 77 ? 3.014 9.859 11.773 1 94.75 77 ASP B CA 1
ATOM 1447 C C . ASP B 1 77 ? 2.492 11.188 11.227 1 94.75 77 ASP B C 1
ATOM 1449 O O . ASP B 1 77 ? 2.475 12.195 11.938 1 94.75 77 ASP B O 1
ATOM 1453 N N . LYS B 1 78 ? 2.051 11.125 10.023 1 95 78 LYS B N 1
ATOM 1454 C CA . LYS B 1 78 ? 1.546 12.336 9.391 1 95 78 LYS B CA 1
ATOM 1455 C C . LYS B 1 78 ? 0.228 12.781 10.016 1 95 78 LYS B C 1
ATOM 1457 O O . LYS B 1 78 ? -0.022 13.977 10.172 1 95 78 LYS B O 1
ATOM 1462 N N . GLU B 1 79 ? -0.562 11.812 10.352 1 95.81 79 GLU B N 1
ATOM 1463 C CA . GLU B 1 79 ? -1.815 12.133 11.023 1 95.81 79 GLU B CA 1
ATOM 1464 C C . GLU B 1 79 ? -1.561 12.812 12.367 1 95.81 79 GLU B C 1
ATOM 1466 O O . GLU B 1 79 ? -2.262 13.758 12.734 1 95.81 79 GLU B O 1
ATOM 1471 N N . GLN B 1 80 ? -0.616 12.359 13.047 1 96.69 80 GLN B N 1
ATOM 1472 C CA . GLN B 1 80 ? -0.253 12.969 14.32 1 96.69 80 GLN B CA 1
ATOM 1473 C C . GLN B 1 80 ? 0.264 14.391 14.117 1 96.69 80 GLN B C 1
ATOM 1475 O O . GLN B 1 80 ? -0.089 15.297 14.875 1 96.69 80 GLN B O 1
ATOM 1480 N N . GLU B 1 81 ? 1.087 14.523 13.125 1 96.75 81 GLU B N 1
ATOM 1481 C CA . GLU B 1 81 ? 1.604 15.844 12.797 1 96.75 81 GLU B CA 1
ATOM 1482 C C . GLU B 1 81 ? 0.474 16.812 12.445 1 96.75 81 GLU B C 1
ATOM 1484 O O . GLU B 1 81 ? 0.496 17.969 12.844 1 96.75 81 GLU B O 1
ATOM 1489 N N . LEU B 1 82 ? -0.452 16.359 11.688 1 96.94 82 LEU B N 1
ATOM 1490 C CA . LEU B 1 82 ? -1.603 17.156 11.289 1 96.94 82 LEU B CA 1
ATOM 1491 C C . LEU B 1 82 ? -2.389 17.609 12.516 1 96.94 82 LEU B C 1
ATOM 1493 O O . LEU B 1 82 ? -2.77 18.781 12.617 1 96.94 82 LEU B O 1
ATOM 1497 N N . GLU B 1 83 ? -2.604 16.688 13.406 1 97.06 83 GLU B N 1
ATOM 1498 C CA . GLU B 1 83 ? -3.336 17.016 14.625 1 97.06 83 GLU B CA 1
ATOM 1499 C C . GLU B 1 83 ? -2.596 18.078 15.445 1 97.06 83 GLU B C 1
ATOM 1501 O O . GLU B 1 83 ? -3.205 19.016 15.953 1 97.06 83 GLU B O 1
ATOM 1506 N N . GLU B 1 84 ? -1.343 17.891 15.555 1 97.38 84 GLU B N 1
ATOM 1507 C CA . GLU B 1 84 ? -0.528 18.844 16.297 1 97.38 84 GLU B CA 1
ATOM 1508 C C . GLU B 1 84 ? -0.594 20.234 15.656 1 97.38 84 GLU B C 1
ATOM 1510 O O . GLU B 1 84 ? -0.732 21.234 16.359 1 97.38 84 GLU B O 1
ATOM 1515 N N . LEU B 1 85 ? -0.516 20.266 14.359 1 96.81 85 LEU B N 1
ATOM 1516 C CA . LEU B 1 85 ? -0.551 21.547 13.656 1 96.81 85 LEU B CA 1
ATOM 1517 C C . LEU B 1 85 ? -1.921 22.203 13.789 1 96.81 85 LEU B C 1
ATOM 1519 O O . LEU B 1 85 ? -2.018 23.422 13.906 1 96.81 85 LEU B O 1
ATOM 1523 N N . ARG B 1 86 ? -2.916 21.391 13.711 1 97.06 86 ARG B N 1
ATOM 1524 C CA . ARG B 1 86 ? -4.262 21.922 13.906 1 97.06 86 ARG B CA 1
ATOM 1525 C C . ARG B 1 86 ? -4.414 22.562 15.281 1 97.06 86 ARG B C 1
ATOM 1527 O O . ARG B 1 86 ? -5.004 23.625 15.422 1 97.06 86 ARG B O 1
ATOM 1534 N N . HIS B 1 87 ? -3.902 21.938 16.312 1 97.5 87 HIS B N 1
ATOM 1535 C CA . HIS B 1 87 ? -3.949 22.469 17.672 1 97.5 87 HIS B CA 1
ATOM 1536 C C . HIS B 1 87 ? -3.152 23.766 17.781 1 97.5 87 HIS B C 1
ATOM 1538 O O . HIS B 1 87 ? -3.604 24.734 18.406 1 97.5 87 HIS B O 1
ATOM 1544 N N . LYS B 1 88 ? -2.01 23.766 17.188 1 97.25 88 LYS B N 1
ATOM 1545 C CA . LYS B 1 88 ? -1.172 24.969 17.219 1 97.25 88 LYS B CA 1
ATOM 1546 C C . LYS B 1 88 ? -1.856 26.125 16.5 1 97.25 88 LYS B C 1
ATOM 1548 O O . LYS B 1 88 ? -1.747 27.281 16.938 1 97.25 88 LYS B O 1
ATOM 1553 N N . LEU B 1 89 ? -2.498 25.844 15.43 1 96.44 89 LEU B N 1
ATOM 1554 C CA . LEU B 1 89 ? -3.195 26.875 14.688 1 96.44 89 LEU B CA 1
ATOM 1555 C C . LEU B 1 89 ? -4.355 27.453 15.492 1 96.44 89 LEU B C 1
ATOM 1557 O O . LEU B 1 89 ? -4.598 28.656 15.477 1 96.44 89 LEU B O 1
ATOM 1561 N N . VAL B 1 90 ? -5.059 26.609 16.125 1 96.19 90 VAL B N 1
ATOM 1562 C CA . VAL B 1 90 ? -6.172 27.047 16.969 1 96.19 90 VAL B CA 1
ATOM 1563 C C . VAL B 1 90 ? -5.652 27.953 18.078 1 96.19 90 VAL B C 1
ATOM 1565 O O . VAL B 1 90 ? -6.234 29 18.359 1 96.19 90 VAL B O 1
ATOM 1568 N N . THR B 1 91 ? -4.527 27.562 18.719 1 96.69 91 THR B N 1
ATOM 1569 C CA . THR B 1 91 ? -3.928 28.344 19.797 1 96.69 91 THR B CA 1
ATOM 1570 C C . THR B 1 91 ? -3.434 29.703 19.266 1 96.69 91 THR B C 1
ATOM 1572 O O . THR B 1 91 ? -3.566 30.719 19.953 1 96.69 91 THR B O 1
ATOM 1575 N N . CYS B 1 92 ? -2.867 29.656 18.062 1 97.25 92 CYS B N 1
ATOM 1576 C CA . CYS B 1 92 ? -2.4 30.891 17.438 1 97.25 92 CYS B CA 1
ATOM 1577 C C . CYS B 1 92 ? -3.555 31.859 17.203 1 97.25 92 CYS B C 1
ATOM 1579 O O . CYS B 1 92 ? -3.432 33.062 17.469 1 97.25 92 CYS B O 1
ATOM 1581 N N . LYS B 1 93 ? -4.617 31.422 16.797 1 94.94 93 LYS B N 1
ATOM 1582 C CA . LYS B 1 93 ? -5.777 32.25 16.516 1 94.94 93 LYS B CA 1
ATOM 1583 C C . LYS B 1 93 ? -6.391 32.812 17.797 1 94.94 93 LYS B C 1
ATOM 1585 O O . LYS B 1 93 ? -6.848 33.938 17.828 1 94.94 93 LYS B O 1
ATOM 1590 N N . GLN B 1 94 ? -6.391 31.984 18.812 1 95.06 94 GLN B N 1
ATOM 1591 C CA . GLN B 1 94 ? -6.918 32.438 20.094 1 95.06 94 GLN B CA 1
ATOM 1592 C C . GLN B 1 94 ? -6.047 33.562 20.688 1 95.06 94 GLN B C 1
ATOM 1594 O O . GLN B 1 94 ? -6.562 34.531 21.219 1 95.06 94 GLN B O 1
ATOM 1599 N N . GLU B 1 95 ? -4.773 33.375 20.594 1 94.12 95 GLU B N 1
ATOM 1600 C CA . GLU B 1 95 ? -3.842 34.406 21.094 1 94.12 95 GLU B CA 1
ATOM 1601 C C . GLU B 1 95 ? -3.975 35.719 20.312 1 94.12 95 GLU B C 1
ATOM 1603 O O . GLU B 1 95 ? -3.91 36.781 20.906 1 94.12 95 GLU B O 1
ATOM 1608 N N . GLN B 1 96 ? -4.129 35.594 18.984 1 90.06 96 GLN B N 1
ATOM 1609 C CA . GLN B 1 96 ? -4.355 36.75 18.156 1 90.06 96 GLN B CA 1
ATOM 1610 C C . GLN B 1 96 ? -5.609 37.5 18.609 1 90.06 96 GLN B C 1
ATOM 1612 O O . GLN B 1 96 ? -5.602 38.75 18.703 1 90.06 96 GLN B O 1
ATOM 1617 N N . SER B 1 97 ? -6.652 36.75 18.781 1 92.62 97 SER B N 1
ATOM 1618 C CA . SER B 1 97 ? -7.91 37.344 19.219 1 92.62 97 SER B CA 1
ATOM 1619 C C . SER B 1 97 ? -7.75 38.062 20.547 1 92.62 97 SER B C 1
ATOM 1621 O O . SER B 1 97 ? -8.305 39.156 20.75 1 92.62 97 SER B O 1
ATOM 1623 N N . LYS B 1 98 ? -7.027 37.562 21.578 1 93.06 98 LYS B N 1
ATOM 1624 C CA . LYS B 1 98 ? -6.809 38.156 22.891 1 93.06 98 LYS B CA 1
ATOM 1625 C C . LYS B 1 98 ? -6.051 39.5 22.781 1 93.06 98 LYS B C 1
ATOM 1627 O O . LYS B 1 98 ? -6.363 40.438 23.484 1 93.06 98 LYS B O 1
ATOM 1632 N N . ILE B 1 99 ? -5.117 39.5 21.922 1 89.5 99 ILE B N 1
ATOM 1633 C CA . ILE B 1 99 ? -4.328 40.719 21.734 1 89.5 99 ILE B CA 1
ATOM 1634 C C . ILE B 1 99 ? -5.199 41.812 21.125 1 89.5 99 ILE B C 1
ATOM 1636 O O . ILE B 1 99 ? -5.148 42.969 21.547 1 89.5 99 ILE B O 1
ATOM 1640 N N . GLU B 1 100 ? -6.102 41.406 20.188 1 88.06 100 GLU B N 1
ATOM 1641 C CA . GLU B 1 100 ? -6.984 42.344 19.516 1 88.06 100 GLU B CA 1
ATOM 1642 C C . GLU B 1 100 ? -8.039 42.906 20.453 1 88.06 100 GLU B C 1
ATOM 1644 O O . GLU B 1 100 ? -8.375 44.094 20.406 1 88.06 100 GLU B O 1
ATOM 1649 N N . ASP B 1 101 ? -8.547 42.094 21.406 1 89.31 101 ASP B N 1
ATOM 1650 C CA . ASP B 1 101 ? -9.578 42.5 22.359 1 89.31 101 ASP B CA 1
ATOM 1651 C C . ASP B 1 101 ? -8.992 43.406 23.422 1 89.31 101 ASP B C 1
ATOM 1653 O O . ASP B 1 101 ? -9.719 44.219 24.031 1 89.31 101 ASP B O 1
ATOM 1657 N N . SER B 1 102 ? -7.77 43.281 23.797 1 86.62 102 SER B N 1
ATOM 1658 C CA . SER B 1 102 ? -7.113 44.094 24.828 1 86.62 102 SER B CA 1
ATOM 1659 C C . SER B 1 102 ? -6.73 45.469 24.297 1 86.62 102 SER B C 1
ATOM 1661 O O . SER B 1 102 ? -6.332 46.344 25.062 1 86.62 102 SER B O 1
ATOM 1663 N N . LEU B 1 103 ? -6.809 45.875 23.016 1 72.62 103 LEU B N 1
ATOM 1664 C CA . LEU B 1 103 ? -6.543 47.188 22.406 1 72.62 103 LEU B CA 1
ATOM 1665 C C . LEU B 1 103 ? -7.828 48 22.281 1 72.62 103 LEU B C 1
ATOM 1667 O O . LEU B 1 103 ? -7.812 49.219 22.453 1 72.62 103 LEU B O 1
#

Radius of gyration: 23.87 Å; Cα contacts (8 Å, |Δi|>4): 180; chains: 2; bounding box: 63×74×45 Å

Sequence (206 aa):
MNFMANLNRFKFTFGKKSLTLTSEHDNLFMEEIAKVATEKYQAIKEQMPSADDETIALLLAVNCLSTQLSREIEFDDKEQELEELRHKLVTCKQEQSKIEDSLMNFMANLNRFKFTFGKKSLTLTSEHDNLFMEEIAKVATEKYQAIKEQMPSADDETIALLLAVNCLSTQLSREIEFDDKEQELEELRHKLVTCKQEQSKIEDSL

Foldseek 3Di:
DPPPLPWDWDWADEDPDIDIDTHSDDDVVVVVVRVVLNVQLVVLCVVPVPDDSVVSVVVSVVVVVVVVVVVVVVVVVVVVVVVVVVVVVVVVVVVVVVVVVVD/DPPPLPWDWDWADDDHDIDIDTDSDDDVVVVVVRVVLNVQLVVLCVVPVPDDSVVSVVVSVVVVVVVVVVVVVVVVVVVVVVVVVVVVVVVVVVVVVVVVVVD

Nearest PDB structures (foldseek):
  2mmv-assembly1_B  TM=8.112E-01  e=3.824E-03  Geobacillus stearothermophilus
  3j9m-assembly1_AF  TM=3.783E-01  e=2.841E+00  Homo sapiens
  8a22-assembly1_Bg  TM=4.163E-01  e=8.270E+00  Polytomella magna
  6zsb-assembly1_AF  TM=3.243E-01  e=4.534E+00  Homo sapiens
  2mmv-assembly1_B  TM=8.305E-01  e=4.125E-03  Geobacillus stearothermophilus

Solvent-accessible surface area (backbone atoms only — not comparable to full-atom values): 11554 Å² total; per-residue (Å²): 126,83,79,68,71,73,64,36,79,45,81,43,71,55,93,93,45,73,47,79,44,76,36,80,59,52,70,71,58,48,50,50,48,50,51,53,52,46,52,53,46,49,53,51,39,69,75,37,74,84,57,54,68,46,57,47,25,42,50,46,19,52,53,32,42,50,51,33,53,56,48,49,53,52,49,52,53,50,52,50,51,43,51,52,50,52,53,51,39,52,50,46,51,51,52,42,50,53,57,61,72,74,107,124,85,79,69,71,72,63,34,79,47,80,46,73,55,93,92,45,73,47,77,43,77,36,80,59,51,68,68,58,49,49,48,46,52,52,53,51,48,52,53,46,50,51,48,39,68,77,36,74,84,58,52,69,43,56,47,25,42,52,49,19,50,53,30,42,49,52,37,55,55,46,50,56,52,46,52,53,48,52,51,50,42,51,53,51,52,52,51,38,53,52,45,51,52,52,42,50,52,57,61,71,74,107

pLDDT: mean 91.81, std 12.04, range [35.78, 98.25]

Organism: Streptococcus pneumoniae (strain ATCC BAA-255 / R6) (NCBI:txid171101)

Secondary structure (DSSP, 8-state):
------PEEEEEEETTEEEEEEESS-HHHHHHHHHHHHHHHHHHHHH-TTS-HHHHHHHHHHHHHHHHHHHHHHHHHHHHHHHHHHHHHHHHHHHHHHHHHT-/------PEEEEEEETTEEEEEEESS-HHHHHHHHHHHHHHHHHHHHH-TTS-HHHHHHHHHHHHHHHHHHHHHHHHHHHHHHHHHHHHHHHHHHHHHHHHHT-